Protein AF-A0A0P6WW72-F1 (afdb_monomer)

pLDDT: mean 83.19, std 14.69, range [31.11, 98.44]

Organism: NCBI:txid229920

Solvent-accessible surface area (backbone atoms only — not comparable to full-atom values): 12826 Å² total; per-residue (Å²): 136,83,87,87,74,90,86,76,70,71,67,71,78,51,50,90,30,56,45,76,49,44,50,68,41,71,83,41,51,54,70,39,74,49,81,28,42,30,35,40,34,68,37,41,34,36,36,35,26,39,76,56,97,90,37,82,40,81,77,48,75,50,56,48,78,38,69,47,56,48,64,30,29,73,73,51,56,48,29,88,36,24,32,31,32,70,30,74,51,32,35,31,35,55,38,45,55,90,45,47,65,66,42,61,73,34,67,69,51,38,50,49,45,51,53,48,53,52,53,51,51,51,56,50,52,52,52,55,54,54,54,52,53,52,51,51,51,55,51,52,55,50,52,54,51,41,50,56,51,27,51,51,53,52,49,51,51,52,54,52,50,52,54,62,69,36,89,85,56,59,72,82,72,36,54,63,56,54,51,47,53,52,49,52,53,52,45,28,59,74,76,36,49,71,36,37,52,50,46,74,73,46,75,91,77,81,64,69,59,44,43,79,71,68,74,43,58,66,74,58,55,61,61,64,60,73,80,112

Secondary structure (DSSP, 8-state):
------SSSHHHHTGGGEEEEETT-EEE-TTSBP--EEEEEEESEEEEEEEETTEEEEEEEEESSEEESHHHHHH-SB-SSEEEE-SSEEEEEEEEGGGHHHHHHSHHHHHHHHHHHHHHHHHHHHHHHHHHHHHHHHHHHHHHHHHHHHHHHHHHHHHHHHHHHSTTS-GGGTHHHHHHHHHHHHHHHHH-HHHHHHHHHS-S--THHHHHTTSS-HHHHHHHGGG-

Mean predicted aligned error: 15.32 Å

Radius of gyration: 34.4 Å; Cα contacts (8 Å, |Δi|>4): 271; chains: 1; bounding box: 88×46×87 Å

Foldseek 3Di:
DDDDDPPPDPCVVLVVQKDKDFAFDKPFAFQAWDPLKKKAWAAAKKFWWDQDPNDTDTDDMDGPGAIDPNPCSPVGDTDHTIIGGHHGMTMIGIDGNVCVVVQVVDPVSVVRHVVVVVVVVVVVVVVVVVVVVVVVVVVVVVVVVLLVVLVVLLLLLLLLVLVLPDPPDDPVVNVVSVVVNVVSLVCCVPPPVVSNVVNVPDDNDDCPVCVVVVVDDPVSNVSSVVPD

InterPro domains:
  IPR000595 Cyclic nucleotide-binding domain [PF00027] (19-106)
  IPR000595 Cyclic nucleotide-binding domain [PS50042] (33-104)
  IPR000595 Cyclic nucleotide-binding domain [cd00038] (17-106)
  IPR014710 RmlC-like jelly roll fold [G3DSA:2.60.120.10] (14-134)
  IPR018490 Cyclic nucleotide-binding domain superfamily [SSF51206] (18-126)

Structure (mmCIF, N/CA/C/O backbone):
data_AF-A0A0P6WW72-F1
#
_entry.id   AF-A0A0P6WW72-F1
#
loop_
_atom_site.group_PDB
_atom_site.id
_atom_site.type_symbol
_atom_site.label_atom_id
_atom_site.label_alt_id
_atom_site.label_comp_id
_atom_site.label_asym_id
_atom_site.label_entity_id
_atom_site.label_seq_id
_atom_site.pdbx_PDB_ins_code
_atom_site.Cartn_x
_atom_site.Cartn_y
_atom_site.Cartn_z
_atom_site.occupancy
_atom_site.B_iso_or_equiv
_atom_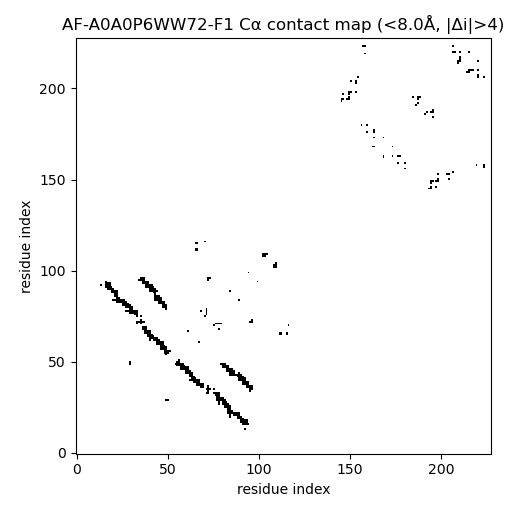site.auth_seq_id
_atom_site.auth_comp_id
_atom_site.auth_asym_id
_atom_site.auth_atom_id
_atom_site.pdbx_PDB_model_num
ATOM 1 N N . MET A 1 1 ? 47.788 1.902 -38.322 1.00 34.75 1 MET A N 1
ATOM 2 C CA . MET A 1 1 ? 46.764 2.785 -37.732 1.00 34.75 1 MET A CA 1
ATOM 3 C C . MET A 1 1 ? 45.600 1.892 -37.368 1.00 34.75 1 MET A C 1
ATOM 5 O O . MET A 1 1 ? 45.040 1.276 -38.261 1.00 34.75 1 MET A O 1
ATOM 9 N N . ILE A 1 2 ? 45.392 1.685 -36.070 1.00 33.84 2 ILE A N 1
ATOM 10 C CA . ILE A 1 2 ? 44.356 0.803 -35.530 1.00 33.84 2 ILE A CA 1
ATOM 11 C C . ILE A 1 2 ? 43.127 1.678 -35.309 1.00 33.84 2 ILE A C 1
ATOM 13 O O . ILE A 1 2 ? 43.219 2.702 -34.633 1.00 33.84 2 ILE A O 1
ATOM 17 N N . ASP A 1 3 ? 42.031 1.296 -35.951 1.00 31.11 3 ASP A N 1
ATOM 18 C CA . ASP A 1 3 ? 40.748 1.981 -35.908 1.00 31.11 3 ASP A CA 1
ATOM 19 C C . ASP A 1 3 ? 40.065 1.658 -34.568 1.00 31.11 3 ASP A C 1
ATOM 21 O O . ASP A 1 3 ? 39.701 0.513 -34.300 1.00 31.11 3 ASP A O 1
ATOM 25 N N . ASN A 1 4 ? 39.978 2.655 -33.686 1.00 40.12 4 ASN A N 1
ATOM 26 C CA . ASN A 1 4 ? 39.339 2.562 -32.374 1.00 40.12 4 ASN A CA 1
ATOM 27 C C . ASN A 1 4 ? 37.933 3.161 -32.474 1.00 40.12 4 ASN A C 1
ATOM 29 O O . ASN A 1 4 ? 37.761 4.363 -32.273 1.00 40.12 4 ASN A O 1
ATOM 33 N N . ASN A 1 5 ? 36.925 2.330 -32.740 1.00 33.59 5 ASN A N 1
ATOM 34 C CA . ASN A 1 5 ? 35.527 2.721 -32.572 1.00 33.59 5 ASN A CA 1
ATOM 35 C C . ASN A 1 5 ? 34.769 1.664 -31.738 1.00 33.59 5 ASN A C 1
ATOM 37 O O . ASN A 1 5 ? 34.440 0.602 -32.263 1.00 33.59 5 ASN A O 1
ATOM 41 N N . PRO A 1 6 ? 34.499 1.910 -30.438 1.00 39.38 6 PRO A N 1
ATOM 42 C CA . PRO A 1 6 ? 33.923 0.916 -29.527 1.00 39.38 6 PRO A CA 1
ATOM 43 C C . PRO A 1 6 ? 32.380 0.862 -29.536 1.00 39.38 6 PRO A C 1
ATOM 45 O O . PRO A 1 6 ? 31.786 0.312 -28.616 1.00 39.38 6 PRO A O 1
ATOM 48 N N . SER A 1 7 ? 31.701 1.426 -30.539 1.00 41.78 7 SER A N 1
ATOM 49 C CA . SER A 1 7 ? 30.249 1.683 -30.477 1.00 41.78 7 SER A CA 1
ATOM 50 C C . SER A 1 7 ? 29.337 0.650 -31.164 1.00 41.78 7 SER A C 1
ATOM 52 O O . SER A 1 7 ? 28.120 0.795 -31.093 1.00 41.78 7 SER A O 1
ATOM 54 N N . HIS A 1 8 ? 29.869 -0.422 -31.769 1.00 38.03 8 HIS A N 1
ATOM 55 C CA . HIS A 1 8 ? 29.052 -1.389 -32.531 1.00 38.03 8 HIS A CA 1
ATOM 56 C C . HIS A 1 8 ? 29.095 -2.852 -32.048 1.00 38.03 8 HIS A C 1
ATOM 58 O O . HIS A 1 8 ? 28.394 -3.687 -32.609 1.00 38.03 8 HIS A O 1
ATOM 64 N N . THR A 1 9 ? 29.849 -3.188 -30.997 1.00 40.03 9 THR A N 1
ATOM 65 C CA . THR A 1 9 ? 30.095 -4.602 -30.626 1.00 40.03 9 THR A CA 1
ATOM 66 C C . THR A 1 9 ? 29.188 -5.135 -29.506 1.00 40.03 9 THR A C 1
ATOM 68 O O . THR A 1 9 ? 29.107 -6.343 -29.297 1.00 40.03 9 THR A O 1
ATOM 71 N N . THR A 1 10 ? 28.485 -4.267 -28.773 1.00 49.12 10 THR A N 1
ATOM 72 C CA . THR A 1 10 ? 27.754 -4.656 -27.549 1.00 49.12 10 THR A CA 1
ATOM 73 C C . THR A 1 10 ? 26.374 -5.269 -27.828 1.00 49.12 10 THR A C 1
ATOM 75 O O . THR A 1 10 ? 25.884 -6.062 -27.027 1.00 49.12 10 THR A O 1
ATOM 78 N N . SER A 1 11 ? 25.747 -4.946 -28.967 1.00 54.22 11 SER A N 1
ATOM 79 C CA . SER A 1 11 ? 24.379 -5.390 -29.288 1.00 54.22 11 SER A CA 1
ATOM 80 C C . SER A 1 11 ? 24.279 -6.889 -29.604 1.00 54.22 11 SER A C 1
ATOM 82 O O . SER A 1 11 ? 23.277 -7.514 -29.267 1.00 54.22 11 SER A O 1
ATOM 84 N N . ASP A 1 12 ? 25.313 -7.486 -30.205 1.00 64.38 12 ASP A N 1
ATOM 85 C CA . ASP A 1 12 ? 25.283 -8.899 -30.617 1.00 64.38 12 ASP A CA 1
ATOM 86 C C . ASP A 1 12 ? 25.455 -9.872 -29.441 1.00 64.38 12 ASP A C 1
ATOM 88 O O . ASP A 1 12 ? 24.895 -10.968 -29.443 1.00 64.38 12 ASP A O 1
ATOM 92 N N . MET A 1 13 ? 26.185 -9.480 -28.391 1.00 77.56 13 MET A N 1
ATOM 93 C CA . MET A 1 13 ? 26.479 -10.366 -27.255 1.00 77.56 13 MET A CA 1
ATOM 94 C C . MET A 1 13 ? 25.237 -10.696 -26.413 1.00 77.56 13 MET A C 1
ATOM 96 O O . MET A 1 13 ? 25.143 -11.782 -25.835 1.00 77.56 13 MET A O 1
ATOM 100 N N . TYR A 1 14 ? 24.281 -9.770 -26.350 1.00 87.94 14 TYR A N 1
ATOM 101 C CA . TYR A 1 14 ? 23.071 -9.899 -25.538 1.00 87.94 14 TYR A CA 1
ATOM 102 C C . TYR A 1 14 ? 21.825 -10.250 -26.354 1.00 87.94 14 TYR A C 1
ATOM 104 O O . TYR A 1 14 ? 20.760 -10.440 -25.773 1.00 87.94 14 TYR A O 1
ATOM 112 N N . ALA A 1 15 ? 21.956 -10.420 -27.675 1.00 89.75 15 ALA A N 1
ATOM 113 C CA . ALA A 1 15 ? 20.845 -10.739 -28.570 1.00 89.75 15 ALA A CA 1
ATOM 114 C C . ALA A 1 15 ? 20.060 -11.989 -28.134 1.00 89.75 15 ALA A C 1
ATOM 116 O O . ALA A 1 15 ? 18.846 -12.046 -28.300 1.00 89.75 15 ALA A O 1
ATOM 117 N N . ARG A 1 16 ? 20.725 -12.964 -27.494 1.00 93.38 16 ARG A N 1
ATOM 118 C CA . ARG A 1 16 ? 20.070 -14.166 -26.946 1.00 93.38 16 ARG A CA 1
ATOM 119 C C . ARG A 1 16 ? 19.049 -13.883 -25.837 1.00 93.38 16 ARG A C 1
ATOM 121 O O . ARG A 1 16 ? 18.201 -14.727 -25.578 1.00 93.38 16 ARG A O 1
ATOM 128 N N . PHE A 1 17 ? 19.148 -12.731 -25.178 1.00 95.50 17 PHE A N 1
ATOM 129 C CA . PHE A 1 17 ? 18.218 -12.297 -24.138 1.00 95.50 17 PHE A CA 1
ATOM 130 C C . PHE A 1 17 ? 17.089 -11.426 -24.703 1.00 95.50 17 PHE A C 1
ATOM 132 O O . PHE A 1 17 ? 16.136 -11.138 -23.984 1.00 95.50 17 PHE A O 1
ATOM 139 N N . ALA A 1 18 ? 17.180 -10.993 -25.965 1.00 96.81 18 ALA A N 1
ATOM 140 C CA . ALA A 1 18 ? 16.230 -10.067 -26.569 1.00 96.81 18 ALA A CA 1
ATOM 141 C C . ALA A 1 18 ? 14.830 -10.674 -26.677 1.00 96.81 18 ALA A C 1
ATOM 143 O O . ALA A 1 18 ? 14.649 -11.782 -27.178 1.00 96.81 18 ALA A O 1
ATOM 144 N N . GLN A 1 19 ? 13.836 -9.915 -26.226 1.00 97.62 19 GLN A N 1
ATOM 145 C CA . GLN A 1 19 ? 12.420 -10.229 -26.362 1.00 97.62 19 GLN A CA 1
ATOM 146 C C . GLN A 1 19 ? 11.662 -8.974 -26.784 1.00 97.62 19 GLN A C 1
ATOM 148 O O . GLN A 1 19 ? 11.959 -7.877 -26.303 1.00 97.62 19 GLN A O 1
ATOM 153 N N . VAL A 1 20 ? 10.671 -9.151 -27.657 1.00 97.50 20 VAL A N 1
ATOM 154 C CA . VAL A 1 20 ? 9.808 -8.072 -28.147 1.00 97.50 20 VAL A CA 1
ATOM 155 C C . VAL A 1 20 ? 8.357 -8.428 -27.869 1.00 97.50 20 VAL A C 1
ATOM 157 O O . VAL A 1 20 ? 7.919 -9.538 -28.167 1.00 97.50 20 VAL A O 1
ATOM 160 N N . TYR A 1 21 ? 7.620 -7.460 -27.340 1.00 98.12 21 TYR A N 1
ATOM 161 C CA . TYR A 1 21 ? 6.211 -7.585 -26.992 1.00 98.12 21 TYR A CA 1
ATOM 162 C C . TYR A 1 21 ? 5.407 -6.451 -27.617 1.00 98.12 21 TYR A C 1
ATOM 164 O O . TYR A 1 21 ? 5.953 -5.422 -28.033 1.00 98.12 21 TYR A O 1
ATOM 172 N N . LYS A 1 22 ? 4.094 -6.646 -27.685 1.00 98.25 22 LYS A N 1
ATOM 173 C CA . LYS A 1 22 ? 3.138 -5.673 -28.205 1.00 98.25 22 LYS A CA 1
ATOM 174 C C . LYS A 1 22 ? 2.261 -5.143 -27.086 1.00 98.25 22 LYS A C 1
ATOM 176 O O . LYS A 1 22 ? 2.146 -5.729 -26.010 1.00 98.25 22 LYS A O 1
ATOM 181 N N . LYS A 1 23 ? 1.594 -4.028 -27.363 1.00 98.06 23 LYS A N 1
ATOM 182 C CA . LYS A 1 23 ? 0.616 -3.444 -26.447 1.00 98.06 23 LYS A CA 1
ATOM 183 C C . LYS A 1 23 ? -0.377 -4.471 -25.929 1.00 98.06 23 LYS A C 1
ATOM 185 O O . LYS A 1 23 ? -0.963 -5.227 -26.699 1.00 98.06 23 LYS A O 1
ATOM 190 N N . ASN A 1 24 ? -0.656 -4.376 -24.635 1.00 96.62 24 ASN A N 1
ATOM 191 C CA . ASN A 1 24 ? -1.526 -5.263 -23.875 1.00 96.62 24 ASN A CA 1
ATOM 192 C C . ASN A 1 24 ? -1.006 -6.677 -23.606 1.00 96.62 24 ASN A C 1
ATOM 194 O O . ASN A 1 24 ? -1.705 -7.390 -22.885 1.00 96.62 24 ASN A O 1
ATOM 198 N N . ASP A 1 25 ? 0.175 -7.064 -24.091 1.00 98.19 25 ASP A N 1
ATOM 199 C CA . ASP A 1 25 ? 0.782 -8.324 -23.664 1.00 98.19 25 ASP A CA 1
ATOM 200 C C . ASP A 1 25 ? 0.981 -8.316 -22.141 1.00 98.19 25 ASP A C 1
ATOM 202 O O . ASP A 1 25 ? 1.328 -7.291 -21.539 1.00 98.19 25 ASP A O 1
ATOM 206 N N . ILE A 1 26 ? 0.724 -9.464 -21.516 1.00 97.19 26 ILE A N 1
ATOM 207 C CA . ILE A 1 26 ? 0.933 -9.689 -20.085 1.00 97.19 26 ILE A CA 1
ATOM 208 C C . ILE A 1 26 ? 2.244 -10.451 -19.941 1.00 97.19 26 ILE A C 1
ATOM 210 O O . ILE A 1 26 ? 2.381 -11.559 -20.454 1.00 97.19 26 ILE A O 1
ATOM 214 N N . LEU A 1 27 ? 3.211 -9.841 -19.264 1.00 96.38 27 LEU A N 1
ATOM 215 C CA . LEU A 1 27 ? 4.540 -10.420 -19.058 1.00 96.38 27 LEU A CA 1
ATOM 216 C C . LEU A 1 27 ? 4.598 -11.245 -17.770 1.00 96.38 27 LEU A C 1
ATOM 218 O O . LEU A 1 27 ? 5.411 -12.158 -17.654 1.00 96.38 27 LEU A O 1
ATOM 222 N N . MET A 1 28 ? 3.754 -10.897 -16.799 1.00 95.31 28 MET A N 1
ATOM 223 C CA . MET A 1 28 ? 3.629 -11.554 -15.501 1.00 95.31 28 MET A CA 1
ATOM 224 C C . MET A 1 28 ? 2.196 -11.405 -15.014 1.00 95.31 28 MET A C 1
ATOM 226 O O . MET A 1 28 ? 1.608 -10.341 -15.217 1.00 95.31 28 MET A O 1
ATOM 230 N N . THR A 1 29 ? 1.674 -12.407 -14.315 1.00 95.56 29 THR A N 1
ATOM 231 C CA . THR A 1 29 ? 0.359 -12.329 -13.670 1.00 95.56 29 THR A CA 1
ATOM 232 C C . THR A 1 29 ? 0.513 -12.440 -12.161 1.00 95.56 29 THR A C 1
ATOM 234 O O . THR A 1 29 ? 1.205 -13.328 -11.667 1.00 95.56 29 THR A O 1
ATOM 237 N N . GLU A 1 30 ? -0.159 -11.566 -11.413 1.00 94.31 30 GLU A N 1
ATOM 238 C CA . GLU A 1 30 ? -0.176 -11.632 -9.950 1.00 94.31 30 GLU A CA 1
ATOM 239 C C . GLU A 1 30 ? -0.625 -13.018 -9.452 1.00 94.31 30 GLU A C 1
ATOM 241 O O . GLU A 1 30 ? -1.652 -13.554 -9.873 1.00 94.31 30 GLU A O 1
ATOM 246 N N . GLY A 1 31 ? 0.139 -13.587 -8.517 1.00 92.56 31 GLY A N 1
ATOM 247 C CA . GLY A 1 31 ? -0.146 -14.873 -7.882 1.00 92.56 31 GLY A CA 1
ATOM 248 C C . GLY A 1 31 ? 0.341 -16.108 -8.646 1.00 92.56 31 GLY A C 1
ATOM 249 O O . GLY A 1 31 ? 0.252 -17.209 -8.094 1.00 92.56 31 GLY A O 1
ATOM 250 N N . GLU A 1 32 ? 0.872 -15.954 -9.862 1.00 94.25 32 GLU A N 1
ATOM 251 C CA . GLU A 1 32 ? 1.554 -17.038 -10.578 1.00 94.25 32 GLU A CA 1
ATOM 252 C C . GLU A 1 32 ? 2.934 -17.314 -9.976 1.00 94.25 32 GLU A C 1
ATOM 254 O O . GLU A 1 32 ? 3.582 -16.415 -9.437 1.00 94.25 32 GLU A O 1
ATOM 259 N N . GLU A 1 33 ? 3.389 -18.565 -10.056 1.00 94.06 33 GLU A N 1
ATOM 260 C CA . GLU A 1 33 ? 4.751 -18.917 -9.647 1.00 94.06 33 GLU A CA 1
ATOM 261 C C . GLU A 1 33 ? 5.768 -18.174 -10.517 1.00 94.06 33 GLU A C 1
ATOM 263 O O . GLU A 1 33 ? 5.619 -18.087 -11.738 1.00 94.06 33 GLU A O 1
ATOM 268 N N . SER A 1 34 ? 6.800 -17.619 -9.881 1.00 91.94 34 SER A N 1
ATOM 269 C CA . SER A 1 34 ? 7.886 -16.960 -10.598 1.00 91.94 34 SER A CA 1
ATOM 270 C C . SER A 1 34 ? 8.627 -17.968 -11.480 1.00 91.94 34 SER A C 1
ATOM 272 O O . SER A 1 34 ? 9.028 -19.035 -11.023 1.00 91.94 34 SER A O 1
ATOM 274 N N . ASP A 1 35 ? 8.863 -17.604 -12.739 1.00 93.19 35 ASP A N 1
ATOM 275 C CA . ASP A 1 35 ? 9.766 -18.312 -13.655 1.00 93.19 35 ASP A CA 1
ATOM 276 C C . ASP A 1 35 ? 11.232 -17.866 -13.485 1.00 93.19 35 ASP A C 1
ATOM 278 O O . ASP A 1 35 ? 12.044 -18.021 -14.396 1.00 93.19 35 ASP A O 1
ATOM 282 N N . ASP A 1 36 ? 11.555 -17.254 -12.341 1.00 93.75 36 ASP A N 1
ATOM 283 C CA . ASP A 1 36 ? 12.864 -16.700 -11.989 1.00 93.75 36 ASP A CA 1
ATOM 284 C C . ASP A 1 36 ? 13.416 -15.688 -13.002 1.00 93.75 36 ASP A C 1
ATOM 286 O O . ASP A 1 36 ? 14.628 -15.470 -13.090 1.00 93.75 36 ASP A O 1
ATOM 290 N N . SER A 1 37 ? 12.533 -15.052 -13.775 1.00 95.06 37 SER A N 1
ATOM 291 C CA . SER A 1 37 ? 12.939 -14.101 -14.803 1.00 95.06 37 SER A CA 1
ATOM 292 C C . SER A 1 37 ? 12.983 -12.651 -14.327 1.00 95.06 37 SER A C 1
ATOM 294 O O . SER A 1 37 ? 12.097 -12.194 -13.599 1.00 95.06 37 SER A O 1
ATOM 296 N N . ILE A 1 38 ? 14.013 -11.944 -14.796 1.00 95.31 38 ILE A N 1
ATOM 297 C CA . ILE A 1 38 ? 14.322 -10.530 -14.570 1.00 95.31 38 ILE A CA 1
ATOM 298 C C . ILE A 1 38 ? 14.370 -9.846 -15.932 1.00 95.31 38 ILE A C 1
ATOM 300 O O . ILE A 1 38 ? 15.002 -10.356 -16.858 1.00 95.31 38 ILE A O 1
ATOM 304 N N . TYR A 1 39 ? 13.752 -8.678 -16.061 1.00 96.62 39 TYR A N 1
ATOM 305 C CA . TYR A 1 39 ? 13.685 -7.970 -17.334 1.00 96.62 39 TYR A CA 1
ATOM 306 C C . TYR A 1 39 ? 14.420 -6.643 -17.247 1.00 96.62 39 TYR A C 1
ATOM 308 O O . TYR A 1 39 ? 14.170 -5.861 -16.335 1.00 96.62 39 TYR A O 1
ATOM 316 N N . LEU A 1 40 ? 15.280 -6.370 -18.227 1.00 97.12 40 LEU A N 1
ATOM 317 C CA . LEU A 1 40 ? 15.763 -5.027 -18.526 1.00 97.12 40 LEU A CA 1
ATOM 318 C C . LEU A 1 40 ? 14.941 -4.466 -19.681 1.00 97.12 40 LEU A C 1
ATOM 320 O O . LEU A 1 40 ? 15.015 -4.965 -20.803 1.00 97.12 40 LEU A O 1
ATOM 324 N N . LEU A 1 41 ? 14.172 -3.425 -19.410 1.00 97.12 41 LEU A N 1
ATOM 325 C CA . LEU A 1 41 ? 13.386 -2.712 -20.397 1.00 97.12 41 LEU A CA 1
ATOM 326 C C . LEU A 1 41 ? 14.285 -1.766 -21.200 1.00 97.12 41 LEU A C 1
ATOM 328 O O . LEU A 1 41 ? 14.910 -0.882 -20.623 1.00 97.12 41 LEU A O 1
ATOM 332 N N . LEU A 1 42 ? 14.354 -1.960 -22.516 1.00 96.56 42 LEU A N 1
ATOM 333 C CA . LEU A 1 42 ? 15.187 -1.176 -23.437 1.00 96.56 42 LEU A CA 1
ATOM 334 C C . LEU A 1 42 ? 14.378 -0.093 -24.158 1.00 96.56 42 LEU A C 1
ATOM 336 O O . LEU A 1 42 ? 14.893 0.988 -24.423 1.00 96.56 42 LEU A O 1
ATOM 340 N N . GLU A 1 43 ? 13.113 -0.384 -24.462 1.00 97.56 43 GLU A N 1
ATOM 341 C CA . GLU A 1 43 ? 12.189 0.525 -25.140 1.00 97.56 43 GLU A CA 1
ATOM 342 C C . GLU A 1 43 ? 10.749 0.249 -24.699 1.00 97.56 43 GLU A C 1
ATOM 344 O O . GLU A 1 43 ? 10.355 -0.909 -24.543 1.00 97.56 43 GLU A O 1
ATOM 349 N N . GLY A 1 44 ? 9.957 1.314 -24.573 1.00 97.62 44 GLY A N 1
ATOM 350 C CA . GLY A 1 44 ? 8.541 1.257 -24.232 1.00 97.62 44 GLY A CA 1
ATOM 351 C C . GLY A 1 44 ? 8.283 1.383 -22.734 1.00 97.62 44 GLY A C 1
ATOM 352 O O . GLY A 1 44 ? 9.168 1.776 -21.971 1.00 97.62 44 GLY A O 1
ATOM 353 N N . SER A 1 45 ? 7.057 1.051 -22.330 1.00 97.94 45 SER A N 1
ATOM 354 C CA . SER A 1 45 ? 6.610 1.161 -20.939 1.00 97.94 45 SER A CA 1
ATOM 355 C C . SER A 1 45 ? 5.715 -0.007 -20.539 1.00 97.94 45 SER A C 1
ATOM 357 O O . SER A 1 45 ? 4.888 -0.479 -21.330 1.00 97.94 45 SER A O 1
ATOM 359 N N . VAL A 1 46 ? 5.827 -0.426 -19.281 1.00 98.06 46 VAL A N 1
ATOM 360 C CA . VAL A 1 46 ? 4.926 -1.402 -18.656 1.00 98.06 46 VAL A CA 1
ATOM 361 C C . VAL A 1 46 ? 4.158 -0.774 -17.499 1.00 98.06 46 VAL A C 1
ATOM 363 O O . VAL A 1 46 ? 4.663 0.094 -16.792 1.00 98.06 46 VAL A O 1
ATOM 366 N N . GLY A 1 47 ? 2.925 -1.223 -17.303 1.00 97.06 47 GLY A N 1
ATOM 367 C CA . GLY A 1 47 ? 2.110 -0.909 -16.139 1.00 97.06 47 GLY A CA 1
ATOM 368 C C . GLY A 1 47 ? 2.143 -2.064 -15.149 1.00 97.06 47 GLY A C 1
ATOM 369 O O . GLY A 1 47 ? 2.096 -3.231 -15.545 1.00 97.06 47 GLY A O 1
ATOM 370 N N . ILE A 1 48 ? 2.200 -1.718 -13.869 1.00 94.19 48 ILE A N 1
ATOM 371 C CA . ILE A 1 48 ? 2.184 -2.641 -12.739 1.00 94.19 48 ILE A CA 1
ATOM 372 C C . ILE A 1 48 ? 0.789 -2.610 -12.130 1.00 94.19 48 ILE A C 1
ATOM 374 O O . ILE A 1 48 ? 0.364 -1.588 -11.595 1.00 94.19 48 ILE A O 1
ATOM 378 N N . PHE A 1 49 ? 0.070 -3.721 -12.213 1.00 93.44 49 PHE A N 1
ATOM 379 C CA . PHE A 1 49 ? -1.312 -3.844 -11.767 1.00 93.44 49 PHE A CA 1
ATOM 380 C C . PHE A 1 49 ? -1.421 -4.805 -10.588 1.00 93.44 49 PHE A C 1
ATOM 382 O O . PHE A 1 49 ? -0.727 -5.819 -10.537 1.00 93.44 49 PHE A O 1
ATOM 389 N N . ARG A 1 50 ? -2.326 -4.512 -9.654 1.00 91.25 50 ARG A N 1
ATOM 390 C CA . ARG A 1 50 ? -2.710 -5.442 -8.584 1.00 91.25 50 ARG A CA 1
ATOM 391 C C . ARG A 1 50 ? -4.214 -5.592 -8.503 1.00 91.25 50 ARG A C 1
ATOM 393 O O . ARG A 1 50 ? -4.947 -4.642 -8.779 1.00 91.25 50 ARG A O 1
ATOM 400 N N . LYS A 1 51 ? -4.667 -6.765 -8.078 1.00 86.75 51 LYS A N 1
ATOM 401 C CA . LYS A 1 51 ? -6.080 -7.051 -7.866 1.00 86.75 51 LYS A CA 1
ATOM 402 C C . LYS A 1 51 ? -6.508 -6.587 -6.475 1.00 86.75 51 LYS A C 1
ATOM 404 O O . LYS A 1 51 ? -6.223 -7.239 -5.475 1.00 86.75 51 LYS A O 1
ATOM 409 N N . ILE A 1 52 ? -7.233 -5.474 -6.418 1.00 84.50 52 ILE A N 1
ATOM 410 C CA . ILE A 1 52 ? -7.822 -4.920 -5.191 1.00 84.50 52 ILE A CA 1
ATOM 411 C C . ILE A 1 52 ? -9.341 -5.015 -5.326 1.00 84.50 52 ILE A C 1
ATOM 413 O O . ILE A 1 52 ? -9.909 -4.562 -6.319 1.00 84.50 52 ILE A O 1
ATOM 417 N N . ASP A 1 53 ? -10.000 -5.673 -4.369 1.00 86.75 53 ASP A N 1
ATOM 418 C CA . ASP A 1 53 ? -11.450 -5.932 -4.385 1.00 86.75 53 ASP A CA 1
ATOM 419 C C . ASP A 1 53 ? -11.954 -6.540 -5.708 1.00 86.75 53 ASP A C 1
ATOM 421 O O . ASP A 1 53 ? -13.011 -6.191 -6.241 1.00 86.75 53 ASP A O 1
ATOM 425 N N . GLY A 1 54 ? -11.153 -7.447 -6.276 1.00 86.12 54 GLY A N 1
ATOM 426 C CA . GLY A 1 54 ? -11.463 -8.141 -7.525 1.00 86.12 54 GLY A CA 1
ATOM 427 C C . GLY A 1 54 ? -11.256 -7.318 -8.802 1.00 86.12 54 GLY A C 1
ATOM 428 O O . GLY A 1 54 ? -11.532 -7.840 -9.881 1.00 86.12 54 GLY A O 1
ATOM 429 N N . ARG A 1 55 ? -10.760 -6.077 -8.713 1.00 87.31 55 ARG A N 1
ATOM 430 C CA . ARG A 1 55 ? -10.480 -5.203 -9.865 1.00 87.31 55 ARG A CA 1
ATOM 431 C C . ARG A 1 55 ? -8.984 -4.985 -10.039 1.00 87.31 55 ARG A C 1
ATOM 433 O O . ARG A 1 55 ? -8.270 -4.843 -9.051 1.00 87.31 55 ARG A O 1
ATOM 440 N N . ASP A 1 56 ? -8.534 -4.889 -11.285 1.00 88.38 56 ASP A N 1
ATOM 441 C CA . ASP A 1 56 ? -7.150 -4.525 -11.588 1.00 88.38 56 ASP A CA 1
ATOM 442 C C . ASP A 1 56 ? -6.956 -3.017 -11.393 1.00 88.38 56 ASP A C 1
ATOM 444 O O . ASP A 1 56 ? -7.595 -2.195 -12.055 1.00 88.38 56 ASP A O 1
ATOM 448 N N . VAL A 1 57 ? -6.068 -2.654 -10.473 1.00 92.00 57 VAL A N 1
ATOM 449 C CA . VAL A 1 57 ? -5.695 -1.274 -10.158 1.00 92.00 57 VAL A CA 1
ATOM 450 C C . VAL A 1 57 ? -4.259 -1.045 -10.612 1.00 92.00 57 VAL A C 1
ATOM 452 O O . VAL A 1 57 ? -3.369 -1.807 -10.238 1.00 92.00 57 VAL A O 1
ATOM 455 N N . LEU A 1 58 ? -4.030 0.000 -11.412 1.00 91.12 58 LEU A N 1
ATOM 456 C CA . LEU A 1 58 ? -2.688 0.433 -11.806 1.00 91.12 58 LEU A CA 1
ATOM 457 C C . LEU A 1 58 ? -1.980 1.051 -10.594 1.00 91.12 58 LEU A C 1
ATOM 459 O O . LEU A 1 58 ? -2.442 2.053 -10.052 1.00 91.12 58 LEU A O 1
ATOM 463 N N . ILE A 1 59 ? -0.874 0.442 -10.178 1.00 88.12 59 ILE A N 1
ATOM 464 C CA . ILE A 1 59 ? -0.074 0.844 -9.017 1.00 88.12 59 ILE A CA 1
ATOM 465 C C . ILE A 1 59 ? 1.098 1.730 -9.431 1.00 88.12 59 ILE A C 1
ATOM 467 O O . ILE A 1 59 ? 1.405 2.694 -8.735 1.00 88.12 59 ILE A O 1
ATOM 471 N N . ASP A 1 60 ? 1.763 1.392 -10.536 1.00 87.75 60 ASP A N 1
ATOM 472 C CA . ASP A 1 60 ? 2.938 2.114 -11.025 1.00 87.75 60 ASP A CA 1
ATOM 473 C C . ASP A 1 60 ? 3.118 1.911 -12.536 1.00 87.75 60 ASP A C 1
ATOM 475 O O . ASP A 1 60 ? 2.572 0.968 -13.117 1.00 87.75 60 ASP A O 1
ATOM 479 N N . CYS A 1 61 ? 3.918 2.772 -13.158 1.00 94.38 61 CYS A N 1
ATOM 480 C CA . CYS A 1 61 ? 4.384 2.630 -14.533 1.00 94.38 61 CYS A CA 1
ATOM 481 C C . CYS A 1 61 ? 5.914 2.617 -14.552 1.00 94.38 61 CYS A C 1
ATOM 483 O O . CYS A 1 61 ? 6.566 3.406 -13.869 1.00 94.38 61 CYS A O 1
ATOM 485 N N . ILE A 1 62 ? 6.494 1.731 -15.358 1.00 94.19 62 ILE A N 1
ATOM 486 C CA . ILE A 1 62 ? 7.940 1.622 -15.536 1.00 94.19 62 ILE A CA 1
ATOM 487 C C . ILE A 1 62 ? 8.258 1.911 -16.997 1.00 94.19 62 ILE A C 1
ATOM 489 O O . ILE A 1 62 ? 7.873 1.147 -17.883 1.00 94.19 62 ILE A O 1
ATOM 493 N N . ASP A 1 63 ? 8.966 3.012 -17.223 1.00 95.94 63 ASP A N 1
ATOM 494 C CA . ASP A 1 63 ? 9.478 3.410 -18.531 1.00 95.94 63 ASP A CA 1
ATOM 495 C C . ASP A 1 63 ? 10.897 2.876 -18.751 1.00 95.94 63 ASP A C 1
ATOM 497 O O . ASP A 1 63 ? 11.662 2.675 -17.800 1.00 95.94 63 ASP A O 1
ATOM 501 N N . ALA A 1 64 ? 11.264 2.672 -20.016 1.00 95.31 64 ALA A N 1
ATOM 502 C CA . ALA A 1 64 ? 12.644 2.407 -20.401 1.00 95.31 64 ALA A CA 1
ATOM 503 C C . ALA A 1 64 ? 13.569 3.599 -20.049 1.00 95.31 64 ALA A C 1
ATOM 505 O O . ALA A 1 64 ? 13.178 4.756 -20.185 1.00 95.31 64 ALA A O 1
ATOM 506 N N . VAL A 1 65 ? 14.825 3.394 -19.646 1.00 94.81 65 VAL A N 1
ATOM 507 C CA . VAL A 1 65 ? 15.530 2.115 -19.444 1.00 94.81 65 VAL A CA 1
ATOM 508 C C . VAL A 1 65 ? 15.501 1.741 -17.961 1.00 94.81 65 VAL A C 1
ATOM 510 O O . VAL A 1 65 ? 15.965 2.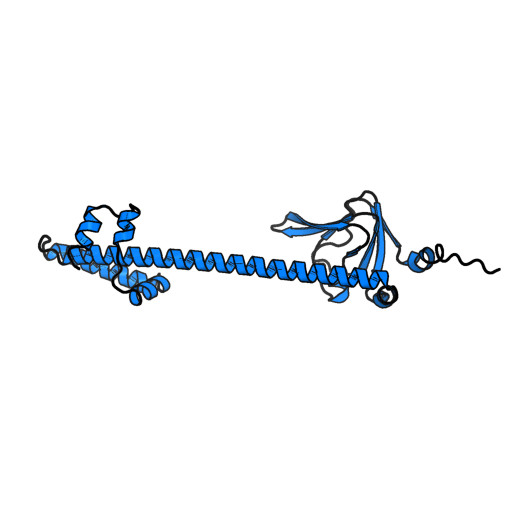517 -17.127 1.00 94.81 65 VAL A O 1
ATOM 513 N N . ASN A 1 66 ? 14.947 0.575 -17.611 1.00 94.69 66 ASN A N 1
ATOM 514 C CA . ASN A 1 66 ? 14.810 0.165 -16.207 1.00 94.69 66 ASN A CA 1
ATOM 515 C C . ASN A 1 66 ? 14.623 -1.349 -16.036 1.00 94.69 66 ASN A C 1
ATOM 517 O O . ASN A 1 66 ? 14.267 -2.047 -16.983 1.00 94.69 66 ASN A O 1
ATOM 521 N N . PHE A 1 67 ? 14.823 -1.846 -14.816 1.00 95.00 67 PHE A N 1
ATOM 522 C CA . PHE A 1 67 ? 14.525 -3.228 -14.447 1.00 95.00 67 PHE A CA 1
ATOM 523 C C . PHE A 1 67 ? 13.097 -3.394 -13.915 1.00 95.00 67 PHE A C 1
ATOM 525 O O . PHE A 1 67 ? 12.532 -2.470 -13.325 1.00 95.00 67 PHE A O 1
ATOM 532 N N . PHE A 1 68 ? 12.535 -4.585 -14.124 1.00 93.94 68 PHE A N 1
ATOM 533 C CA . PHE A 1 68 ? 11.344 -5.064 -13.424 1.00 93.94 68 PHE A CA 1
ATOM 534 C C . PHE A 1 68 ? 11.366 -6.591 -13.259 1.00 93.94 68 PHE A C 1
ATOM 536 O O . PHE A 1 68 ? 12.073 -7.311 -13.978 1.00 93.94 68 PHE A O 1
ATOM 543 N N . GLY A 1 69 ? 10.545 -7.095 -12.334 1.00 90.56 69 GLY A N 1
ATOM 544 C CA . GLY A 1 69 ? 10.421 -8.529 -12.062 1.00 90.56 69 GLY A CA 1
ATOM 545 C C . GLY A 1 69 ? 11.589 -9.121 -11.272 1.00 90.56 69 GLY A C 1
ATOM 546 O O . GLY A 1 69 ? 11.676 -10.339 -11.111 1.00 90.56 69 GLY A O 1
ATOM 547 N N . GLU A 1 70 ? 12.494 -8.265 -10.796 1.00 91.12 70 GLU A N 1
ATOM 548 C CA . GLU A 1 70 ? 13.690 -8.632 -10.049 1.00 91.12 70 GLU A CA 1
ATOM 549 C C . GLU A 1 70 ? 13.374 -9.202 -8.667 1.00 91.12 70 GLU A C 1
ATOM 551 O O . GLU A 1 70 ? 14.075 -10.106 -8.211 1.00 91.12 70 GLU A O 1
ATOM 556 N N . PHE A 1 71 ? 12.316 -8.714 -8.012 1.00 85.44 71 PHE A N 1
ATOM 557 C CA . PHE A 1 71 ? 12.020 -9.070 -6.629 1.00 85.44 71 PHE A CA 1
ATOM 558 C C . PHE A 1 71 ? 11.756 -10.571 -6.465 1.00 85.44 71 PHE A C 1
ATOM 560 O O . PHE A 1 71 ? 12.438 -11.239 -5.688 1.00 85.44 71 PHE A O 1
ATOM 567 N N . GLU A 1 72 ? 10.807 -11.134 -7.214 1.00 87.12 72 GLU A N 1
ATOM 568 C CA . GLU A 1 72 ? 10.438 -12.548 -7.077 1.00 87.12 72 GLU A CA 1
ATOM 569 C C . GLU A 1 72 ? 11.463 -13.479 -7.716 1.00 87.12 72 GLU A C 1
ATOM 571 O O . GLU A 1 72 ? 11.621 -14.611 -7.269 1.00 87.12 72 GLU A O 1
ATOM 576 N N . ALA A 1 73 ? 12.210 -13.011 -8.715 1.00 87.38 73 ALA A N 1
ATOM 577 C CA . ALA A 1 73 ? 13.313 -13.782 -9.275 1.00 87.38 73 ALA A CA 1
ATOM 578 C C . ALA A 1 73 ? 14.472 -13.958 -8.274 1.00 87.38 73 ALA A C 1
ATOM 580 O O . ALA A 1 73 ? 15.132 -14.998 -8.252 1.00 87.38 73 ALA A O 1
ATOM 581 N N . ILE A 1 74 ? 14.730 -12.960 -7.422 1.00 85.06 74 ILE A N 1
ATOM 582 C CA . ILE A 1 74 ? 15.799 -13.017 -6.414 1.00 85.06 74 ILE A CA 1
ATOM 583 C C . ILE A 1 74 ? 15.312 -13.711 -5.134 1.00 85.06 74 ILE A C 1
ATOM 585 O O . ILE A 1 74 ? 15.994 -14.601 -4.609 1.00 85.06 74 ILE A O 1
ATOM 589 N N . ASN A 1 75 ? 14.130 -13.342 -4.640 1.00 81.38 75 ASN A N 1
ATOM 590 C CA . ASN A 1 75 ? 13.621 -13.803 -3.347 1.00 81.38 75 ASN A CA 1
ATOM 591 C C . ASN A 1 75 ? 12.814 -15.108 -3.442 1.00 81.38 75 ASN A C 1
ATOM 593 O O . ASN A 1 75 ? 12.603 -15.762 -2.420 1.00 81.38 75 ASN A O 1
ATOM 597 N N . GLY A 1 76 ? 12.413 -15.513 -4.649 1.00 84.12 76 GLY A N 1
ATOM 598 C CA . GLY A 1 76 ? 11.515 -16.639 -4.881 1.00 84.12 76 GLY A CA 1
ATOM 599 C C . GLY A 1 76 ? 10.057 -16.319 -4.539 1.00 84.12 76 GLY A C 1
ATOM 600 O O . GLY A 1 76 ? 9.727 -15.264 -3.993 1.00 84.12 76 GLY A O 1
ATOM 601 N N . GLY A 1 77 ? 9.178 -17.272 -4.844 1.00 89.25 77 GLY A N 1
ATOM 602 C CA . GLY A 1 77 ? 7.745 -17.184 -4.573 1.00 89.25 77 GLY A CA 1
ATOM 603 C C . GLY A 1 77 ? 6.923 -16.730 -5.778 1.00 89.25 77 GLY A C 1
ATOM 604 O O . GLY A 1 77 ? 7.341 -16.837 -6.930 1.00 89.25 77 GLY A O 1
ATOM 605 N N . LYS A 1 78 ? 5.712 -16.252 -5.493 1.00 90.31 78 LYS A N 1
ATOM 606 C CA . LYS A 1 78 ? 4.726 -15.864 -6.504 1.00 90.31 78 LYS A CA 1
ATOM 607 C C . LYS A 1 78 ? 4.892 -14.412 -6.922 1.00 90.31 78 LYS A C 1
ATOM 609 O O . LYS A 1 78 ? 5.183 -13.569 -6.076 1.00 90.31 78 LYS A O 1
ATOM 614 N N . ARG A 1 79 ? 4.610 -14.119 -8.193 1.00 90.75 79 ARG A N 1
ATOM 615 C CA . ARG A 1 79 ? 4.559 -12.763 -8.755 1.00 90.75 79 ARG A CA 1
ATOM 616 C C . ARG A 1 79 ? 3.632 -11.873 -7.926 1.00 90.75 79 ARG A C 1
ATOM 618 O O . ARG A 1 79 ? 2.470 -12.209 -7.701 1.00 90.75 79 ARG A O 1
ATOM 625 N N . LEU A 1 80 ? 4.143 -10.733 -7.469 1.00 87.38 80 LEU A N 1
ATOM 626 C CA . LEU A 1 80 ? 3.443 -9.807 -6.573 1.00 87.38 80 LEU A CA 1
ATOM 627 C C . LEU A 1 80 ? 2.442 -8.906 -7.300 1.00 87.38 80 LEU A C 1
ATOM 629 O O . LEU A 1 80 ? 1.625 -8.243 -6.659 1.00 87.38 80 LEU A O 1
ATOM 633 N N . SER A 1 81 ? 2.546 -8.831 -8.625 1.00 91.31 81 SER A N 1
ATOM 634 C CA . SER A 1 81 ? 1.743 -7.952 -9.465 1.00 91.31 81 SER A CA 1
ATOM 635 C C . SER A 1 81 ? 1.665 -8.478 -10.895 1.00 91.31 81 SER A C 1
ATOM 637 O O . SER A 1 81 ? 2.509 -9.257 -11.339 1.00 91.31 81 SER A O 1
ATOM 639 N N . THR A 1 82 ? 0.637 -8.035 -11.609 1.00 95.38 82 THR A N 1
ATOM 640 C CA . THR A 1 82 ? 0.485 -8.257 -13.043 1.00 95.38 82 THR A CA 1
ATOM 641 C C . THR A 1 82 ? 1.240 -7.166 -13.793 1.00 95.38 82 THR A C 1
ATOM 643 O O . THR A 1 82 ? 1.016 -5.981 -13.553 1.00 95.38 82 THR A O 1
ATOM 646 N N . VAL A 1 83 ? 2.106 -7.545 -14.730 1.00 96.88 83 VAL A N 1
ATOM 647 C CA . VAL A 1 83 ? 2.882 -6.604 -15.550 1.00 96.88 83 VAL A CA 1
ATOM 648 C C . VAL A 1 83 ? 2.344 -6.624 -16.972 1.00 96.88 83 VAL A C 1
ATOM 650 O O . VAL A 1 83 ? 2.339 -7.673 -17.618 1.00 96.88 83 VAL A O 1
ATOM 653 N N . LYS A 1 84 ? 1.897 -5.468 -17.468 1.00 98.00 84 LYS A N 1
ATOM 654 C CA . LYS A 1 84 ? 1.243 -5.340 -18.777 1.00 98.00 84 LYS A CA 1
ATOM 655 C C . LYS A 1 84 ? 1.893 -4.261 -19.637 1.00 98.00 84 LYS A C 1
ATOM 657 O O . LYS A 1 84 ? 2.152 -3.162 -19.156 1.00 98.00 84 LYS A O 1
ATOM 662 N N . VAL A 1 85 ? 2.087 -4.534 -20.926 1.00 98.44 85 VAL A N 1
ATOM 663 C CA . VAL A 1 85 ? 2.640 -3.562 -21.885 1.00 98.44 85 VAL A CA 1
ATOM 664 C C . VAL A 1 85 ? 1.666 -2.416 -22.159 1.00 98.44 85 VAL A C 1
ATOM 666 O O . VAL A 1 85 ? 0.499 -2.651 -22.489 1.00 98.44 85 VAL A O 1
ATOM 669 N N . LEU A 1 86 ? 2.160 -1.176 -22.083 1.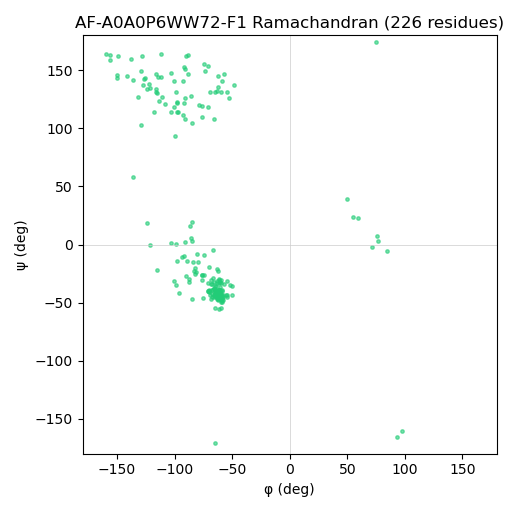00 97.81 86 LEU A N 1
ATOM 670 C CA . LEU A 1 86 ? 1.380 0.043 -22.331 1.00 97.81 86 LEU A CA 1
ATOM 671 C C . LEU A 1 86 ? 1.614 0.641 -23.728 1.00 97.81 86 LEU A C 1
ATOM 673 O O . LEU A 1 86 ? 0.695 1.230 -24.304 1.00 97.81 86 LEU A O 1
ATOM 677 N N . THR A 1 87 ? 2.820 0.487 -24.275 1.00 97.88 87 THR A N 1
ATOM 678 C CA . THR A 1 87 ? 3.236 1.033 -25.578 1.00 97.88 87 THR A CA 1
ATOM 679 C C . THR A 1 87 ? 2.969 0.062 -26.730 1.00 97.88 87 THR A C 1
ATOM 681 O O . THR A 1 87 ? 2.766 -1.126 -26.511 1.00 97.88 87 THR A O 1
ATOM 684 N N . GLU A 1 88 ? 2.951 0.551 -27.976 1.00 97.88 88 GLU A N 1
ATOM 685 C CA . GLU A 1 88 ? 2.711 -0.297 -29.165 1.00 97.88 88 GLU A CA 1
ATOM 686 C C . GLU A 1 88 ? 3.767 -1.400 -29.326 1.00 97.88 88 GLU A C 1
ATOM 688 O O . GLU A 1 88 ? 3.424 -2.544 -29.631 1.00 97.88 88 GLU A O 1
ATOM 693 N N . THR A 1 89 ? 5.023 -1.062 -29.032 1.00 96.44 89 THR A N 1
ATOM 694 C CA . THR A 1 89 ? 6.163 -1.982 -29.001 1.00 96.44 89 THR A CA 1
ATOM 695 C C . THR A 1 89 ? 6.857 -1.876 -27.647 1.00 96.44 89 THR A C 1
ATOM 697 O O . THR A 1 89 ? 6.957 -0.784 -27.078 1.00 96.44 89 THR A O 1
ATOM 700 N N . LEU A 1 90 ? 7.333 -3.010 -27.141 1.00 98.06 90 LEU A N 1
ATOM 701 C CA . LEU A 1 90 ? 8.191 -3.107 -25.966 1.00 98.06 90 LEU A CA 1
ATOM 702 C C . LEU A 1 90 ? 9.382 -4.005 -26.295 1.00 98.06 90 LEU A C 1
ATOM 704 O O . LEU A 1 90 ? 9.184 -5.145 -26.715 1.00 98.06 90 LEU A O 1
ATOM 708 N N . SER A 1 91 ? 10.597 -3.522 -26.059 1.00 97.81 91 SER A N 1
ATOM 709 C CA . SER A 1 91 ? 11.829 -4.289 -26.273 1.00 97.81 91 SER A CA 1
ATOM 710 C C . SER A 1 91 ? 12.526 -4.504 -24.938 1.00 97.81 91 SER A C 1
ATOM 712 O O . SER A 1 91 ? 12.727 -3.554 -24.182 1.00 97.81 91 SER A O 1
ATOM 714 N N . THR A 1 92 ? 12.907 -5.741 -24.630 1.00 97.69 92 THR A N 1
ATOM 715 C CA . THR A 1 92 ? 13.545 -6.090 -23.351 1.00 97.69 92 THR A CA 1
ATOM 716 C C . THR A 1 92 ? 14.710 -7.050 -23.547 1.00 97.69 92 THR A C 1
ATOM 718 O O . THR A 1 92 ? 14.751 -7.786 -24.534 1.00 97.69 92 THR A O 1
ATOM 721 N N . TYR A 1 93 ? 15.602 -7.112 -22.561 1.00 97.69 93 TYR A N 1
ATOM 722 C CA . TYR A 1 93 ? 16.364 -8.323 -22.285 1.00 97.69 93 TYR A CA 1
ATOM 723 C C . TYR A 1 93 ? 15.710 -9.094 -21.139 1.00 97.69 93 TYR A C 1
ATOM 725 O O . TYR A 1 93 ? 15.549 -8.549 -20.050 1.00 97.69 93 TYR A O 1
ATOM 733 N N . LYS A 1 94 ? 15.349 -10.357 -21.383 1.00 97.06 94 LYS A N 1
ATOM 734 C CA . LYS A 1 94 ? 14.860 -11.297 -20.370 1.00 97.06 94 LYS A CA 1
ATOM 735 C C . LYS A 1 94 ? 16.020 -12.173 -19.901 1.00 97.06 94 LYS A C 1
ATOM 737 O O . LYS A 1 94 ? 16.539 -12.984 -20.665 1.00 97.06 94 LYS A O 1
ATOM 742 N N . PHE A 1 95 ? 16.395 -12.015 -18.642 1.00 95.94 95 PHE A N 1
ATOM 743 C CA . PHE A 1 95 ? 17.392 -12.822 -17.949 1.00 95.94 95 PHE A CA 1
ATOM 744 C C . PHE A 1 95 ? 16.693 -13.818 -17.033 1.00 95.94 95 PHE A C 1
ATOM 746 O O . PHE A 1 95 ? 15.647 -13.503 -16.468 1.00 95.94 95 PHE A O 1
ATOM 753 N N . LEU A 1 96 ? 17.274 -14.996 -16.836 1.00 94.81 96 LEU A N 1
ATOM 754 C CA . LEU A 1 96 ? 16.924 -15.838 -15.696 1.00 94.81 96 LEU A CA 1
ATOM 755 C C . LEU A 1 96 ? 17.799 -15.466 -14.499 1.00 94.81 96 LEU A C 1
ATOM 757 O O . LEU A 1 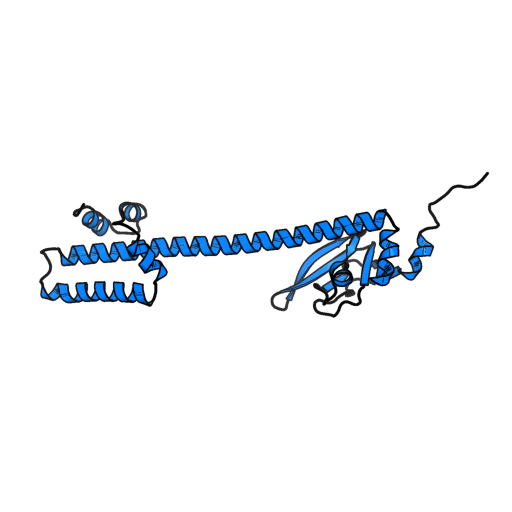96 ? 18.874 -14.883 -14.648 1.00 94.81 96 LEU A O 1
ATOM 761 N N . ARG A 1 97 ? 17.395 -15.872 -13.296 1.00 91.94 97 ARG A N 1
ATOM 762 C CA . ARG A 1 97 ? 18.221 -15.746 -12.087 1.00 91.94 97 ARG A CA 1
ATOM 763 C C . ARG A 1 97 ? 19.626 -16.333 -12.278 1.00 91.94 97 ARG A C 1
ATOM 765 O O . ARG A 1 97 ? 20.596 -15.786 -11.758 1.00 91.94 97 ARG A O 1
ATOM 772 N N . SER A 1 98 ? 19.762 -17.413 -13.050 1.00 92.62 98 SER A N 1
ATOM 773 C CA . SER A 1 98 ? 21.061 -18.007 -13.399 1.00 92.62 98 SER A CA 1
ATOM 774 C C . SER A 1 98 ? 21.970 -17.071 -14.206 1.00 92.62 98 SER A C 1
ATOM 776 O O . SER A 1 98 ? 23.188 -17.225 -14.166 1.00 92.62 98 SER A O 1
ATOM 778 N N . ASP A 1 99 ? 21.404 -16.081 -14.899 1.00 93.31 99 ASP A N 1
ATOM 779 C CA . ASP A 1 99 ? 22.130 -15.111 -15.721 1.00 93.31 99 ASP A CA 1
ATOM 780 C C . ASP A 1 99 ? 22.537 -13.846 -14.950 1.00 93.31 99 ASP A C 1
ATOM 782 O O . ASP A 1 99 ? 23.158 -12.959 -15.537 1.00 93.31 99 ASP A O 1
ATOM 786 N N . LEU A 1 100 ? 22.247 -13.751 -13.644 1.00 89.56 100 LEU A N 1
ATOM 787 C CA . LEU A 1 100 ? 22.549 -12.576 -12.809 1.00 89.56 100 LEU A CA 1
ATOM 788 C C . LEU A 1 100 ? 24.002 -12.103 -12.925 1.00 89.56 100 LEU A C 1
ATOM 790 O O . LEU A 1 100 ? 24.264 -10.902 -12.909 1.00 89.56 100 LEU A O 1
ATOM 794 N N . GLN A 1 101 ? 24.956 -13.024 -13.083 1.00 91.19 101 GLN A N 1
ATOM 795 C CA . GLN A 1 101 ? 26.364 -12.663 -13.250 1.00 91.19 101 GLN A CA 1
ATOM 796 C C . GLN A 1 101 ? 26.603 -11.799 -14.500 1.00 91.19 101 GLN A C 1
ATOM 798 O O . GLN A 1 101 ? 27.442 -10.902 -14.461 1.00 91.19 101 GLN A O 1
ATOM 803 N N . THR A 1 102 ? 25.822 -12.005 -15.563 1.00 92.38 102 THR A N 1
ATOM 804 C CA . THR A 1 102 ? 25.842 -11.174 -16.777 1.00 92.38 102 THR A CA 1
ATOM 805 C C . THR A 1 102 ? 25.429 -9.735 -16.467 1.00 92.38 102 THR A C 1
ATOM 807 O O . THR A 1 102 ? 26.043 -8.799 -16.975 1.00 92.38 102 THR A O 1
ATOM 810 N N . ILE A 1 103 ? 24.421 -9.555 -15.606 1.00 91.50 103 ILE A N 1
ATOM 811 C CA . ILE A 1 103 ? 23.947 -8.235 -15.171 1.00 91.50 103 ILE A CA 1
ATOM 812 C C . ILE A 1 103 ? 25.001 -7.555 -14.296 1.00 91.50 103 ILE A C 1
ATOM 814 O O . ILE A 1 103 ? 25.345 -6.404 -14.534 1.00 91.50 103 ILE A O 1
ATOM 818 N N . ILE A 1 104 ? 25.562 -8.282 -13.327 1.00 89.75 104 ILE A N 1
ATOM 819 C CA . ILE A 1 104 ? 26.552 -7.760 -12.370 1.00 89.75 104 ILE A CA 1
ATOM 820 C C . ILE A 1 104 ? 27.848 -7.321 -13.067 1.00 89.75 104 ILE A C 1
ATOM 822 O O . ILE A 1 104 ? 28.473 -6.345 -12.658 1.00 89.75 104 ILE A O 1
ATOM 826 N N . GLN A 1 105 ? 28.266 -8.032 -14.116 1.00 91.75 105 GLN A N 1
ATOM 827 C CA . GLN A 1 105 ? 29.461 -7.685 -14.890 1.00 91.75 105 GLN A CA 1
ATOM 828 C C . GLN A 1 105 ? 29.287 -6.406 -15.722 1.00 91.75 105 GLN A C 1
ATOM 830 O O . GLN A 1 105 ? 30.285 -5.792 -16.103 1.00 91.75 105 GLN A O 1
ATOM 835 N N . ASN A 1 106 ? 28.048 -5.983 -15.989 1.00 91.81 106 ASN A N 1
ATOM 836 C CA . ASN A 1 106 ? 27.759 -4.725 -16.658 1.00 91.81 106 ASN A CA 1
ATOM 837 C C . ASN A 1 106 ? 27.541 -3.611 -15.618 1.00 91.81 106 ASN A C 1
ATOM 839 O O . ASN A 1 106 ? 26.544 -3.589 -14.896 1.00 91.81 106 ASN A O 1
ATOM 843 N N . LYS A 1 107 ? 28.482 -2.660 -15.560 1.00 88.38 107 LYS A N 1
ATOM 844 C CA . LYS A 1 107 ? 28.478 -1.573 -14.568 1.00 88.38 107 LYS A CA 1
ATOM 845 C C . LYS A 1 107 ? 27.211 -0.707 -14.625 1.00 88.38 107 LYS A C 1
ATOM 847 O O . LYS A 1 107 ? 26.701 -0.323 -13.579 1.00 88.38 107 LYS A O 1
ATOM 852 N N . GLU A 1 108 ? 26.706 -0.402 -15.816 1.00 89.81 108 GLU A N 1
ATOM 853 C CA . GLU A 1 108 ? 25.513 0.439 -15.971 1.00 89.81 108 GLU A CA 1
ATOM 854 C C . GLU A 1 108 ? 24.265 -0.305 -15.492 1.00 89.81 108 GLU A C 1
ATOM 856 O O . GLU A 1 108 ? 23.420 0.251 -14.793 1.00 89.81 108 GLU A O 1
ATOM 861 N N . TRP A 1 109 ? 24.165 -1.595 -15.816 1.00 93.94 109 TRP A N 1
ATOM 862 C CA . TRP A 1 109 ? 23.009 -2.402 -15.434 1.00 93.94 109 TRP A CA 1
ATOM 863 C C . TRP A 1 109 ? 22.963 -2.679 -13.939 1.00 93.94 109 TRP A C 1
ATOM 865 O O . TRP A 1 109 ? 21.886 -2.609 -13.350 1.00 93.94 109 TRP A O 1
ATOM 875 N N . VAL A 1 110 ? 24.107 -2.948 -13.303 1.00 88.44 110 VAL A N 1
ATOM 876 C CA . VAL A 1 110 ? 24.130 -3.155 -11.851 1.00 88.44 110 VAL A CA 1
ATOM 877 C C . VAL A 1 110 ? 23.760 -1.874 -11.101 1.00 88.44 110 VAL A C 1
ATOM 879 O O . VAL A 1 110 ? 23.020 -1.940 -10.124 1.00 88.44 110 VAL A O 1
ATOM 882 N N . GLU A 1 111 ? 24.198 -0.705 -11.578 1.00 88.00 111 GLU A N 1
ATOM 883 C CA . GLU A 1 111 ? 23.815 0.585 -10.996 1.00 88.00 111 GLU A CA 1
ATOM 884 C C . GLU A 1 111 ? 22.305 0.828 -11.128 1.00 88.00 111 GLU A C 1
ATOM 886 O O . GLU A 1 111 ? 21.643 1.135 -10.135 1.00 88.00 111 GLU A O 1
ATOM 891 N N . MET A 1 112 ? 21.731 0.591 -12.312 1.00 89.19 112 MET A N 1
ATOM 892 C CA . MET A 1 112 ? 20.283 0.694 -12.526 1.00 89.19 112 MET A CA 1
ATOM 893 C C . MET A 1 112 ? 19.489 -0.276 -11.644 1.00 89.19 112 MET A C 1
ATOM 895 O O . MET A 1 112 ? 18.498 0.124 -11.034 1.00 89.19 112 MET A O 1
ATOM 899 N N . LEU A 1 113 ? 19.931 -1.531 -11.533 1.00 89.88 113 LEU A N 1
ATOM 900 C CA . LEU A 1 113 ? 19.281 -2.534 -10.690 1.00 89.88 113 LEU A CA 1
ATOM 901 C C . LEU A 1 113 ? 19.316 -2.132 -9.208 1.00 89.88 113 LEU A C 1
ATOM 903 O O . LEU A 1 113 ? 18.311 -2.261 -8.512 1.00 89.88 113 LEU A O 1
ATOM 907 N N . LEU A 1 114 ? 20.440 -1.596 -8.722 1.00 86.50 114 LEU A N 1
ATOM 908 C CA . LEU A 1 114 ? 20.558 -1.105 -7.345 1.00 86.50 114 LEU A CA 1
ATOM 909 C C . LEU A 1 114 ? 19.633 0.086 -7.078 1.00 86.50 114 LEU A C 1
ATOM 911 O O . LEU A 1 114 ? 18.963 0.123 -6.044 1.00 86.50 114 LEU A O 1
ATOM 915 N N . ILE A 1 115 ? 19.563 1.043 -8.009 1.00 85.06 115 ILE A N 1
ATOM 916 C CA . ILE A 1 115 ? 18.645 2.185 -7.912 1.00 85.06 115 ILE A CA 1
ATOM 917 C C . ILE A 1 115 ? 17.193 1.695 -7.876 1.00 85.06 115 ILE A C 1
ATOM 919 O O . ILE A 1 115 ? 16.414 2.156 -7.039 1.00 85.06 115 ILE A O 1
ATOM 923 N N . ARG A 1 116 ? 16.838 0.733 -8.736 1.00 88.31 116 ARG A N 1
ATOM 924 C CA . ARG A 1 116 ? 15.500 0.133 -8.786 1.00 88.31 116 ARG A CA 1
ATOM 925 C C . ARG A 1 116 ? 15.127 -0.524 -7.457 1.00 88.31 116 ARG A C 1
ATOM 927 O O . ARG A 1 116 ? 14.127 -0.139 -6.856 1.00 88.31 116 ARG A O 1
ATOM 934 N N . LEU A 1 117 ? 15.967 -1.430 -6.955 1.00 86.19 117 LEU A N 1
ATOM 935 C CA . LEU A 1 117 ? 15.743 -2.125 -5.683 1.00 86.19 117 LEU A CA 1
ATOM 936 C C . LEU A 1 117 ? 15.625 -1.150 -4.501 1.00 86.19 117 LEU A C 1
ATOM 938 O O . LEU A 1 117 ? 14.780 -1.334 -3.626 1.00 86.19 117 LEU A O 1
ATOM 942 N N . SER A 1 118 ? 16.434 -0.086 -4.485 1.00 84.94 118 SER A N 1
ATOM 943 C CA . SER A 1 118 ? 16.353 0.973 -3.471 1.00 84.94 118 SER A CA 1
ATOM 944 C C . SER A 1 118 ? 15.013 1.719 -3.525 1.00 84.94 118 SER A C 1
ATOM 946 O O . SER A 1 118 ? 14.363 1.917 -2.494 1.00 84.94 118 SER A O 1
ATOM 948 N N . LYS A 1 119 ? 14.547 2.077 -4.731 1.00 82.12 119 LYS A N 1
ATOM 949 C CA . LYS A 1 119 ? 13.242 2.725 -4.938 1.00 82.12 119 LYS A CA 1
ATOM 950 C C . LYS A 1 119 ? 12.088 1.826 -4.494 1.00 82.12 119 LYS A C 1
ATOM 952 O O . LYS A 1 119 ? 11.143 2.317 -3.870 1.00 82.12 119 LYS A O 1
ATOM 957 N N . ASP A 1 120 ? 12.158 0.532 -4.785 1.00 79.75 120 ASP A N 1
ATOM 958 C CA . ASP A 1 120 ? 11.115 -0.417 -4.399 1.00 79.75 120 ASP A CA 1
ATOM 959 C C . ASP A 1 120 ? 11.092 -0.651 -2.883 1.00 79.75 120 ASP A C 1
ATOM 961 O O . ASP A 1 120 ? 10.014 -0.642 -2.282 1.00 79.75 120 ASP A O 1
ATOM 965 N N . LEU A 1 121 ? 12.261 -0.725 -2.233 1.00 79.56 121 LEU A N 1
ATOM 966 C CA . LEU A 1 121 ? 12.365 -0.776 -0.773 1.00 79.56 121 LEU A CA 1
ATOM 967 C C . LEU A 1 121 ? 11.779 0.482 -0.113 1.00 79.56 121 LEU A C 1
ATOM 969 O O . LEU A 1 121 ? 10.994 0.376 0.830 1.00 79.56 121 LEU A O 1
ATOM 973 N N . MET A 1 122 ? 12.109 1.671 -0.623 1.00 74.81 122 MET A N 1
ATOM 974 C CA . MET A 1 122 ? 11.562 2.939 -0.127 1.00 74.81 122 MET A CA 1
ATOM 975 C C . MET A 1 122 ? 10.043 3.027 -0.340 1.00 74.81 122 MET A C 1
ATOM 977 O O . MET A 1 122 ? 9.313 3.432 0.563 1.00 74.81 122 MET A O 1
ATOM 981 N N . 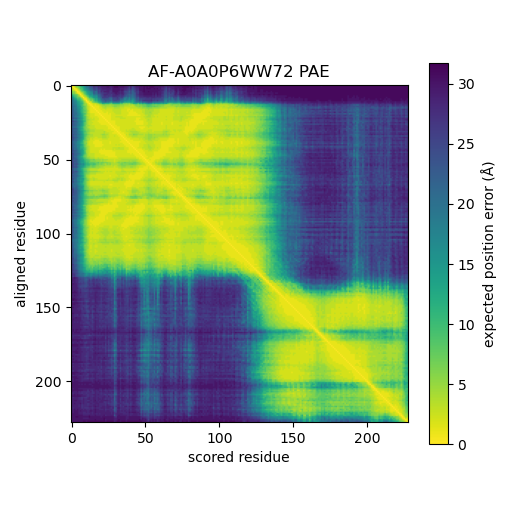SER A 1 123 ? 9.546 2.600 -1.503 1.00 74.00 123 SER A N 1
ATOM 982 C CA . SER A 1 123 ? 8.107 2.531 -1.797 1.00 74.00 123 SER A CA 1
ATOM 983 C C . SER A 1 123 ? 7.375 1.581 -0.853 1.00 74.00 123 SER A C 1
ATOM 985 O O . SER A 1 123 ? 6.262 1.871 -0.416 1.00 74.00 123 SER A O 1
ATOM 987 N N . PHE A 1 124 ? 7.992 0.447 -0.520 1.00 70.50 124 PHE A N 1
ATOM 988 C CA . PHE A 1 124 ? 7.458 -0.488 0.458 1.00 70.50 124 PHE A CA 1
ATOM 989 C C . PHE A 1 124 ? 7.414 0.152 1.846 1.00 70.50 124 PHE A C 1
ATOM 991 O O . PHE A 1 124 ? 6.330 0.254 2.407 1.00 70.50 124 PHE A O 1
ATOM 998 N N . ALA A 1 125 ? 8.534 0.679 2.347 1.00 63.84 125 ALA A N 1
ATOM 999 C CA . ALA A 1 125 ? 8.608 1.325 3.659 1.00 63.84 125 ALA A CA 1
ATOM 1000 C C . ALA A 1 125 ? 7.593 2.472 3.823 1.00 63.84 125 ALA A C 1
ATOM 1002 O O . ALA A 1 125 ? 6.900 2.541 4.836 1.00 63.84 125 ALA A O 1
ATOM 1003 N N . ASN A 1 126 ? 7.434 3.322 2.803 1.00 65.44 126 ASN A N 1
ATOM 1004 C CA . ASN A 1 126 ? 6.455 4.410 2.823 1.00 65.44 126 ASN A CA 1
ATOM 1005 C C . ASN A 1 126 ? 5.012 3.908 2.976 1.00 65.44 126 ASN A C 1
ATOM 1007 O O . ASN A 1 126 ? 4.226 4.546 3.673 1.00 65.44 126 ASN A O 1
ATOM 1011 N N . ARG A 1 127 ? 4.657 2.766 2.368 1.00 63.19 127 ARG A N 1
ATOM 1012 C CA . ARG A 1 127 ? 3.322 2.167 2.543 1.00 63.19 127 ARG A CA 1
ATOM 1013 C C . ARG A 1 127 ? 3.082 1.721 3.988 1.00 63.19 127 ARG A C 1
ATOM 1015 O O . ARG A 1 127 ? 2.034 2.042 4.532 1.00 63.19 127 ARG A O 1
ATOM 1022 N N . TYR A 1 128 ? 4.069 1.108 4.645 1.00 55.66 128 TYR A N 1
ATOM 1023 C CA . TYR A 1 128 ? 3.940 0.720 6.060 1.00 55.66 128 TYR A CA 1
ATOM 1024 C C . TYR A 1 128 ? 3.732 1.916 6.993 1.00 55.66 128 TYR A C 1
ATOM 1026 O O . TYR A 1 128 ? 2.893 1.851 7.886 1.00 55.66 128 TYR A O 1
ATOM 1034 N N . VAL A 1 129 ? 4.454 3.019 6.771 1.00 58.44 129 VAL A N 1
ATOM 1035 C CA . VAL A 1 129 ? 4.318 4.232 7.598 1.00 58.44 129 VAL A CA 1
ATOM 1036 C C . VAL A 1 129 ? 2.933 4.871 7.436 1.00 58.44 129 VAL A C 1
ATOM 1038 O O . VAL A 1 129 ? 2.354 5.362 8.404 1.00 58.44 129 VAL A O 1
ATOM 1041 N N . VAL A 1 130 ? 2.371 4.861 6.222 1.00 59.53 130 VAL A N 1
ATOM 1042 C CA . VAL A 1 130 ? 1.017 5.381 5.965 1.00 59.53 130 VAL A CA 1
ATOM 1043 C C . VAL A 1 130 ? -0.054 4.512 6.631 1.00 59.53 130 VAL A C 1
ATOM 1045 O O . VAL A 1 130 ? -1.013 5.052 7.194 1.00 59.53 130 VAL A O 1
ATOM 1048 N N . ASP A 1 131 ? 0.123 3.193 6.621 1.00 56.41 131 ASP A N 1
ATOM 1049 C CA . ASP A 1 131 ? -0.793 2.259 7.279 1.00 56.41 131 ASP A CA 1
ATOM 1050 C C . ASP A 1 131 ? -0.749 2.417 8.811 1.00 56.41 131 ASP A C 1
ATOM 1052 O O . ASP A 1 131 ? -1.796 2.512 9.454 1.00 56.41 131 ASP A O 1
ATOM 1056 N N . GLU A 1 132 ? 0.442 2.563 9.404 1.00 48.06 132 GLU A N 1
ATOM 1057 C CA . GLU A 1 132 ? 0.616 2.834 10.840 1.00 48.06 132 GLU A CA 1
ATOM 1058 C C . GLU A 1 132 ? -0.012 4.174 11.257 1.00 48.06 132 GLU A C 1
ATOM 1060 O O . GLU A 1 132 ? -0.760 4.242 12.234 1.00 48.06 132 GLU A O 1
ATOM 1065 N N . ALA A 1 133 ? 0.212 5.238 10.478 1.00 55.66 133 ALA A N 1
ATOM 1066 C CA . ALA A 1 133 ? -0.391 6.544 10.734 1.00 55.66 133 ALA A CA 1
ATOM 1067 C C . ALA A 1 133 ? -1.927 6.502 10.664 1.00 55.66 133 ALA A C 1
ATOM 1069 O O . ALA A 1 133 ? -2.605 7.231 11.390 1.00 55.66 133 ALA A O 1
ATOM 1070 N N . SER A 1 134 ? -2.486 5.649 9.805 1.00 61.41 134 SER A N 1
ATOM 1071 C CA . SER A 1 134 ? -3.935 5.462 9.689 1.00 61.41 134 SER A CA 1
ATOM 1072 C C . SER A 1 134 ? -4.508 4.728 10.905 1.00 61.41 134 SER A C 1
ATOM 1074 O O . SER A 1 134 ? -5.550 5.127 11.420 1.00 61.41 134 SER A O 1
ATOM 1076 N N . ILE A 1 135 ? -3.798 3.720 11.422 1.00 63.84 135 ILE A N 1
ATOM 1077 C CA . ILE A 1 135 ? -4.165 3.018 12.662 1.00 63.84 135 ILE A CA 1
ATOM 1078 C C . ILE A 1 135 ? -4.084 3.962 13.867 1.00 63.84 135 ILE A C 1
ATOM 1080 O O . ILE A 1 135 ? -5.016 3.995 14.669 1.00 63.84 135 ILE A O 1
ATOM 1084 N N 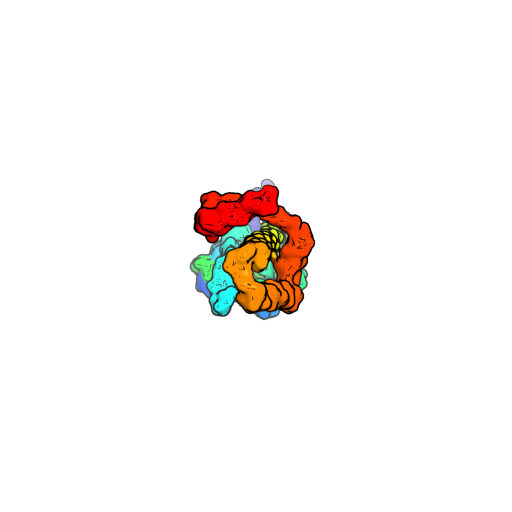. SER A 1 136 ? -3.020 4.767 13.974 1.00 62.41 136 SER A N 1
ATOM 1085 C CA . SER A 1 136 ? -2.869 5.738 15.067 1.00 62.41 136 SER A CA 1
ATOM 1086 C C . SER A 1 136 ? -4.034 6.726 15.115 1.00 62.41 136 SER A C 1
ATOM 1088 O O . SER A 1 136 ? -4.604 6.935 16.179 1.00 62.41 136 SER A O 1
ATOM 1090 N N . ARG A 1 137 ? -4.451 7.277 13.965 1.00 68.50 137 ARG A N 1
ATOM 1091 C CA . ARG A 1 137 ? -5.593 8.208 13.909 1.00 68.50 137 ARG A CA 1
ATOM 1092 C C . ARG A 1 137 ? -6.900 7.562 14.365 1.00 68.50 137 ARG A C 1
ATOM 1094 O O . ARG A 1 137 ? -7.664 8.195 15.082 1.00 68.50 137 ARG A O 1
ATOM 1101 N N . LEU A 1 138 ? -7.152 6.311 13.975 1.00 70.81 138 LEU A N 1
ATOM 1102 C CA . LEU A 1 138 ? -8.356 5.586 14.397 1.00 70.81 138 LEU A CA 1
ATOM 1103 C C . LEU A 1 138 ? -8.374 5.327 15.911 1.00 70.81 138 LEU A C 1
ATOM 1105 O O . LEU A 1 138 ? -9.439 5.372 16.528 1.00 70.81 138 LEU A O 1
ATOM 1109 N N . LEU A 1 139 ? -7.211 5.061 16.515 1.00 72.00 139 LEU A N 1
ATOM 1110 C CA . LEU A 1 139 ? -7.082 4.920 17.967 1.00 72.00 139 LEU A CA 1
ATOM 1111 C C . LEU A 1 139 ? -7.315 6.258 18.682 1.00 72.00 139 LEU A C 1
ATOM 1113 O O . LEU A 1 139 ? -8.103 6.299 19.625 1.00 72.00 139 LEU A O 1
ATOM 1117 N N . ASP A 1 140 ? -6.729 7.349 18.182 1.00 76.12 140 ASP A N 1
ATOM 1118 C CA . ASP A 1 140 ? -6.914 8.695 18.739 1.00 76.12 140 ASP A CA 1
ATOM 1119 C C . ASP A 1 140 ? -8.389 9.143 18.686 1.00 76.12 140 ASP A C 1
ATOM 1121 O O . ASP A 1 140 ? -8.931 9.658 19.668 1.00 76.12 140 ASP A O 1
ATOM 1125 N N . GLU A 1 141 ? -9.079 8.905 17.564 1.00 79.75 141 GLU A N 1
ATOM 1126 C CA . GLU A 1 141 ? -10.512 9.200 17.411 1.00 79.75 141 GLU A CA 1
ATOM 1127 C C . GLU A 1 141 ? -11.383 8.379 18.376 1.00 79.75 141 GLU A C 1
ATOM 1129 O O . GLU A 1 141 ? -12.354 8.897 18.949 1.00 79.75 141 GLU A O 1
ATOM 1134 N N . LYS A 1 142 ? -11.038 7.101 18.587 1.00 80.75 142 LYS A N 1
ATOM 1135 C CA . LYS A 1 142 ? -11.732 6.229 19.543 1.00 80.75 142 LYS A CA 1
ATOM 1136 C C . LYS A 1 142 ? -11.538 6.724 20.980 1.00 80.75 142 LYS A C 1
ATOM 1138 O O . LYS A 1 142 ? -12.518 6.809 21.722 1.00 80.75 142 LYS A O 1
ATOM 1143 N N . ASP A 1 143 ? -10.318 7.088 21.363 1.00 83.31 143 ASP A N 1
ATOM 1144 C CA . ASP A 1 143 ? -10.007 7.581 22.709 1.00 83.31 143 ASP A CA 1
ATOM 1145 C C . ASP A 1 143 ? -10.701 8.914 23.009 1.00 83.31 143 ASP A C 1
ATOM 1147 O O . ASP A 1 143 ? -11.270 9.094 24.089 1.00 83.31 143 ASP A O 1
ATOM 1151 N N . GLU A 1 144 ? -10.733 9.830 22.041 1.00 84.00 144 GLU A N 1
ATOM 1152 C CA . GLU A 1 144 ? -11.454 11.098 22.165 1.00 84.00 144 GLU A CA 1
ATOM 1153 C C . GLU A 1 144 ? -12.969 10.882 22.311 1.00 84.00 144 GLU A C 1
ATOM 1155 O O . GLU A 1 144 ? -13.632 11.517 23.137 1.00 84.00 144 GLU A O 1
ATOM 1160 N N . THR A 1 145 ? -13.529 9.932 21.559 1.00 84.94 145 THR A N 1
ATOM 1161 C CA . THR A 1 145 ? -14.942 9.546 21.682 1.00 84.94 145 THR A CA 1
ATOM 1162 C C . THR A 1 145 ? -15.241 8.947 23.060 1.00 84.94 145 THR A C 1
ATOM 1164 O O . THR A 1 145 ? -16.234 9.313 23.692 1.00 84.94 145 THR A O 1
ATOM 1167 N N . ASN A 1 146 ? -14.369 8.072 23.566 1.00 86.44 146 ASN A N 1
ATOM 1168 C CA 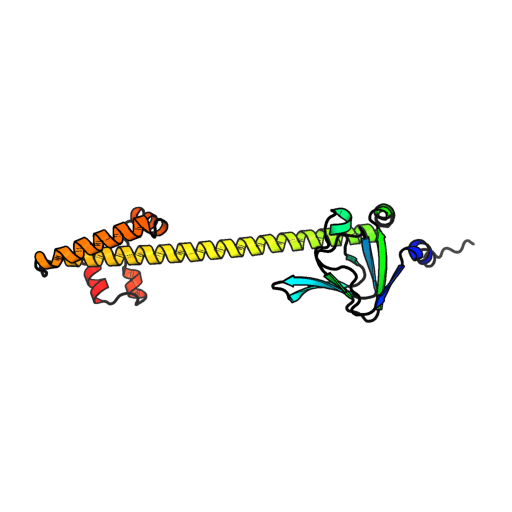. ASN A 1 146 ? -14.505 7.459 24.887 1.00 86.44 146 ASN A CA 1
ATOM 1169 C C . ASN A 1 146 ? -14.458 8.499 26.020 1.00 86.44 146 ASN A C 1
ATOM 1171 O O . ASN A 1 146 ? -15.253 8.402 26.958 1.00 86.44 146 ASN A O 1
ATOM 1175 N N . LYS A 1 147 ? -13.594 9.520 25.922 1.00 87.00 147 LYS A N 1
ATOM 1176 C CA . LYS A 1 147 ? -13.549 10.641 26.881 1.00 87.00 147 LYS A CA 1
ATOM 1177 C C . LYS A 1 147 ? -14.857 11.430 26.898 1.00 87.00 147 LYS A C 1
ATOM 1179 O O . LYS A 1 147 ? -15.426 11.633 27.968 1.00 87.00 147 LYS A O 1
ATOM 1184 N N . LYS A 1 148 ? -15.388 11.792 25.727 1.00 85.38 148 LYS A N 1
ATOM 1185 C CA . LYS A 1 148 ? -16.678 12.503 25.612 1.00 85.38 148 LYS A CA 1
ATOM 1186 C C . LYS A 1 148 ? -17.838 11.692 26.190 1.00 85.38 148 LYS A C 1
ATOM 1188 O O . LYS A 1 148 ? -18.702 12.237 26.876 1.00 85.38 148 LYS A O 1
ATOM 1193 N N . LEU A 1 149 ? -17.857 10.379 25.950 1.00 87.44 149 LEU A N 1
ATOM 1194 C CA . LEU A 1 149 ? -18.854 9.489 26.548 1.00 87.44 149 LEU A CA 1
ATOM 1195 C C . LEU A 1 149 ? -18.709 9.421 28.074 1.00 87.44 149 LEU A C 1
ATOM 1197 O O . LEU A 1 149 ? -19.716 9.500 28.776 1.00 87.44 149 LEU A O 1
ATOM 1201 N N . ALA A 1 150 ? -17.482 9.318 28.594 1.00 88.44 150 ALA A N 1
ATOM 1202 C CA . ALA A 1 150 ? -17.220 9.334 30.033 1.00 88.44 150 ALA A CA 1
ATOM 1203 C C . ALA A 1 150 ? -17.733 10.627 30.690 1.00 88.44 150 ALA A C 1
ATOM 1205 O O . ALA A 1 150 ? -18.443 10.565 31.697 1.00 88.44 150 ALA A O 1
ATOM 1206 N N . GLU A 1 151 ? -17.453 11.786 30.089 1.00 87.44 151 GLU A N 1
ATOM 1207 C CA . GLU A 1 151 ? -17.954 13.083 30.557 1.00 87.44 151 GLU A CA 1
ATOM 1208 C C . GLU A 1 151 ? -19.484 13.151 30.563 1.00 87.44 151 GLU A C 1
ATOM 1210 O O . GLU A 1 151 ? -20.075 13.610 31.542 1.00 87.44 151 GLU A O 1
ATOM 1215 N N . LEU A 1 152 ? -20.145 12.635 29.523 1.00 87.75 152 LEU A N 1
ATOM 1216 C CA . LEU A 1 152 ? -21.605 12.581 29.468 1.00 87.75 152 LEU A CA 1
ATOM 1217 C C . LEU A 1 152 ? -22.188 11.727 30.604 1.00 87.75 152 LEU A C 1
ATOM 1219 O O . LEU A 1 152 ? -23.157 12.131 31.249 1.00 87.75 152 LEU A O 1
ATOM 1223 N N . PHE A 1 153 ? -21.604 10.560 30.884 1.00 89.12 153 PHE A N 1
ATOM 1224 C CA . PHE A 1 153 ? -22.054 9.710 31.990 1.00 89.12 153 PHE A CA 1
ATOM 1225 C C . PHE A 1 153 ? -21.818 10.356 33.358 1.00 89.12 153 PHE A C 1
ATOM 1227 O O . PHE A 1 153 ? -22.675 10.244 34.239 1.00 89.12 153 PHE A O 1
ATOM 1234 N N . LEU A 1 154 ? -20.694 11.052 33.543 1.00 87.25 154 LEU A N 1
ATOM 1235 C CA . LEU A 1 154 ? -20.417 11.821 34.759 1.00 87.25 154 LEU A CA 1
ATOM 1236 C C . LEU A 1 154 ? -21.443 12.944 34.949 1.00 87.25 154 LEU A C 1
ATOM 1238 O O . LEU A 1 154 ? -22.014 13.069 36.033 1.00 87.25 154 LEU A O 1
ATOM 1242 N N . LEU A 1 155 ? -21.755 13.685 33.883 1.00 86.19 155 LEU A N 1
ATOM 1243 C CA . LEU A 1 155 ? -22.779 14.726 33.882 1.00 86.19 155 LEU A CA 1
ATOM 1244 C C . LEU A 1 155 ? -24.160 14.166 34.249 1.00 86.19 155 LEU A C 1
ATOM 1246 O O . LEU A 1 155 ? -24.832 14.706 35.129 1.00 86.19 155 LEU A O 1
ATOM 1250 N N . ILE A 1 156 ? -24.587 13.073 33.604 1.00 88.12 156 ILE A N 1
ATOM 1251 C CA . ILE A 1 156 ? -25.872 12.418 33.890 1.00 88.12 156 ILE A CA 1
ATOM 1252 C C . ILE A 1 156 ? -25.928 11.993 35.358 1.00 88.12 156 ILE A C 1
ATOM 1254 O O . ILE A 1 156 ? -26.901 12.298 36.047 1.00 88.12 156 ILE A O 1
ATOM 1258 N N . ASN A 1 157 ? -24.876 11.342 35.861 1.00 87.06 157 ASN A N 1
ATOM 1259 C CA . ASN A 1 157 ? -24.806 10.931 37.259 1.00 87.06 157 ASN A CA 1
ATOM 1260 C C . ASN A 1 157 ? -24.880 12.130 38.214 1.00 87.06 157 ASN A C 1
ATOM 1262 O O . ASN A 1 157 ? -25.599 12.063 39.209 1.00 87.06 157 ASN A O 1
ATOM 1266 N N . GLN A 1 158 ? -24.193 13.237 37.922 1.00 84.25 158 GLN A N 1
ATOM 1267 C CA . GLN A 1 158 ? -24.243 14.436 38.760 1.00 84.25 158 GLN A CA 1
ATOM 1268 C C . GLN A 1 158 ? -25.636 15.074 38.765 1.00 84.25 158 GLN A C 1
ATOM 1270 O O . GLN A 1 158 ? -26.148 15.416 39.830 1.00 84.25 158 GLN A O 1
ATOM 1275 N N . VAL A 1 159 ? -26.286 15.183 37.603 1.00 84.31 159 VAL A N 1
ATOM 1276 C CA . VAL A 1 159 ? -27.659 15.700 37.507 1.00 84.31 159 VAL A CA 1
ATOM 1277 C C . VAL A 1 159 ? -28.629 14.806 38.282 1.00 84.31 159 VAL A C 1
ATOM 1279 O O . VAL A 1 159 ? -29.423 15.320 39.070 1.00 84.31 159 VAL A O 1
ATOM 1282 N N . LEU A 1 160 ? -28.547 13.482 38.117 1.00 84.56 160 LEU A N 1
ATOM 1283 C CA . LEU A 1 160 ? -29.399 12.533 38.839 1.00 84.56 160 LEU A CA 1
ATOM 1284 C C . LEU A 1 160 ? -29.181 12.613 40.356 1.00 84.56 160 LEU A C 1
ATOM 1286 O O . LEU A 1 160 ? -30.154 12.680 41.106 1.00 84.56 160 LEU A O 1
ATOM 1290 N N . ASN A 1 161 ? -27.929 12.679 40.814 1.00 84.56 161 ASN A N 1
ATOM 1291 C CA . ASN A 1 161 ? -27.608 12.841 42.234 1.00 84.56 161 ASN A CA 1
ATOM 1292 C C . ASN A 1 161 ? -28.150 14.160 42.800 1.00 84.56 161 ASN A C 1
ATOM 1294 O O . ASN A 1 161 ? -28.763 14.159 43.866 1.00 84.56 161 ASN A O 1
ATOM 1298 N N . ASN A 1 162 ? -28.005 15.271 42.073 1.00 82.56 162 ASN A N 1
ATOM 1299 C CA . ASN A 1 162 ? -28.542 16.566 42.496 1.00 82.56 162 ASN A CA 1
ATOM 1300 C C . ASN A 1 162 ? -30.073 16.535 42.624 1.00 82.56 162 ASN A C 1
ATOM 1302 O O . ASN A 1 162 ? -30.625 17.093 4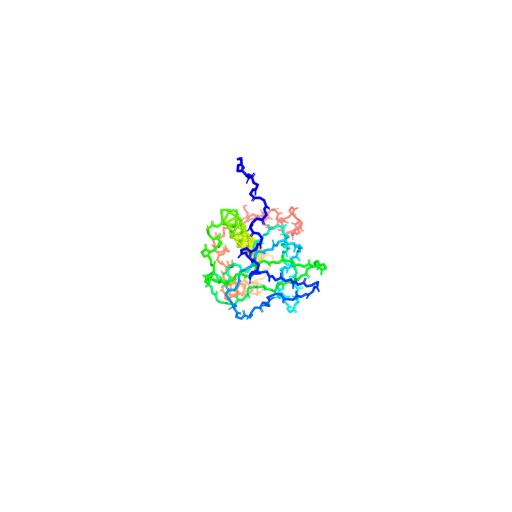3.572 1.00 82.56 162 ASN A O 1
ATOM 1306 N N . ILE A 1 163 ? -30.767 15.846 41.711 1.00 81.94 163 ILE A N 1
ATOM 1307 C CA . ILE A 1 163 ? -32.221 15.644 41.791 1.00 81.94 163 ILE A CA 1
ATOM 1308 C C . ILE A 1 163 ? -32.585 14.828 43.040 1.00 81.94 163 ILE A C 1
ATOM 1310 O O . ILE A 1 163 ? -33.506 15.203 43.764 1.00 81.94 163 ILE A O 1
ATOM 1314 N N . ILE A 1 164 ? -31.852 13.749 43.330 1.00 82.56 164 ILE A N 1
ATOM 1315 C CA . ILE A 1 164 ? -32.087 12.900 44.510 1.00 82.56 164 ILE A CA 1
ATOM 1316 C C . ILE A 1 164 ? -31.889 13.683 45.815 1.00 82.56 164 ILE A C 1
ATOM 1318 O O . ILE A 1 164 ? -32.675 13.519 46.749 1.00 82.56 164 ILE A O 1
ATOM 1322 N N . ILE A 1 165 ? -30.857 14.527 45.886 1.00 80.75 165 ILE A N 1
ATOM 1323 C CA . ILE A 1 165 ? -30.531 15.318 47.082 1.00 80.75 165 ILE A CA 1
ATOM 1324 C C . ILE A 1 165 ? -31.506 16.493 47.258 1.00 80.75 165 ILE A C 1
ATOM 1326 O O . ILE A 1 165 ? -31.743 16.925 48.385 1.00 80.75 165 ILE A O 1
ATOM 1330 N N . SER A 1 166 ? -32.115 16.994 46.178 1.00 76.81 166 SER A N 1
ATOM 1331 C CA . SER A 1 166 ? -33.049 18.119 46.256 1.00 76.81 166 SER A CA 1
ATOM 1332 C C . SER A 1 166 ? -34.257 17.817 47.160 1.00 76.81 166 SER A C 1
ATOM 1334 O O . SER A 1 166 ? -34.922 16.784 47.042 1.00 76.81 166 SER A O 1
ATOM 1336 N N . GLU A 1 167 ? -34.571 18.741 48.074 1.00 68.75 167 GLU A N 1
ATOM 1337 C CA . GLU A 1 167 ? -35.690 18.626 49.030 1.00 68.75 167 GLU A CA 1
ATOM 1338 C C . GLU A 1 167 ? -37.077 18.661 48.361 1.00 68.75 167 GLU A C 1
ATOM 1340 O O . GLU A 1 167 ? -38.099 18.477 49.016 1.00 68.75 167 GLU A O 1
ATOM 1345 N N . THR A 1 168 ? -37.130 18.882 47.048 1.00 73.69 168 THR A N 1
ATOM 1346 C CA . THR A 1 168 ? -38.364 19.056 46.278 1.00 73.69 168 THR A CA 1
ATOM 1347 C C . THR A 1 168 ? -39.040 17.739 45.891 1.00 73.69 168 THR A C 1
ATOM 1349 O O . THR A 1 168 ? -40.234 17.747 45.593 1.00 73.69 168 THR A O 1
ATOM 1352 N N . LEU A 1 169 ? -38.316 16.612 45.891 1.00 78.62 169 LEU A N 1
ATOM 1353 C CA . LEU A 1 169 ? -38.866 15.301 45.530 1.00 78.62 169 LEU A CA 1
ATOM 1354 C C . LEU A 1 169 ? -39.248 14.452 46.755 1.00 78.62 169 LEU A C 1
ATOM 1356 O O . LEU A 1 169 ? -38.397 14.234 47.624 1.00 78.62 169 LEU A O 1
ATOM 1360 N N . PRO A 1 170 ? -40.467 13.870 46.787 1.00 82.81 170 PRO A N 1
ATOM 1361 C CA . PRO A 1 170 ? -40.856 12.872 47.782 1.00 82.81 170 PRO A CA 1
ATOM 1362 C C . PRO A 1 170 ? -39.918 11.658 47.788 1.00 82.81 170 PRO A C 1
ATOM 1364 O O . PRO A 1 170 ? -39.457 11.217 46.737 1.00 82.81 170 PRO A O 1
ATOM 1367 N N . ILE A 1 171 ? -39.696 11.059 48.963 1.00 78.50 171 ILE A N 1
ATOM 1368 C CA . ILE A 1 171 ? -38.772 9.922 49.157 1.00 78.50 171 ILE A CA 1
ATOM 1369 C C . ILE A 1 171 ? -39.095 8.747 48.218 1.00 78.50 171 ILE A C 1
ATOM 1371 O O . ILE A 1 171 ? -38.196 8.201 47.586 1.00 78.50 171 ILE A O 1
ATOM 1375 N N . GLN A 1 172 ? -40.378 8.409 48.063 1.00 80.12 172 GLN A N 1
ATOM 1376 C CA . GLN A 1 172 ? -40.845 7.317 47.192 1.00 80.12 172 GLN A CA 1
ATOM 1377 C C . GLN A 1 172 ? -40.480 7.541 45.715 1.00 80.12 172 GLN A C 1
ATOM 1379 O O . GLN A 1 172 ? -40.247 6.595 44.972 1.00 80.12 172 GLN A O 1
ATOM 1384 N N . SER A 1 173 ? -40.380 8.800 45.285 1.00 81.94 173 SER A N 1
ATOM 1385 C CA . SER A 1 173 ? -39.999 9.161 43.918 1.00 81.94 173 SER A CA 1
ATOM 1386 C C . SER A 1 173 ? -38.483 9.118 43.682 1.00 81.94 173 SER A C 1
ATOM 1388 O O . SER A 1 173 ? -38.049 9.244 42.538 1.00 81.94 173 SER A O 1
ATOM 1390 N N . ARG A 1 174 ? -37.667 8.934 44.732 1.00 84.12 174 ARG A N 1
ATOM 1391 C CA . ARG A 1 174 ? -36.199 8.851 44.631 1.00 84.12 174 ARG A CA 1
ATOM 1392 C C . ARG A 1 174 ? -35.702 7.432 44.346 1.00 84.12 174 ARG A C 1
ATOM 1394 O O . ARG A 1 174 ? -34.678 7.287 43.683 1.00 84.12 174 ARG A O 1
ATOM 1401 N N . GLU A 1 175 ? -36.421 6.396 44.790 1.00 87.19 175 GLU A N 1
ATOM 1402 C CA . GLU A 1 175 ? -36.020 4.991 44.592 1.00 87.19 175 GLU A CA 1
ATOM 1403 C C . GLU A 1 175 ? -35.751 4.625 43.119 1.00 87.19 175 GLU A C 1
ATOM 1405 O O . GLU A 1 175 ? -34.691 4.054 42.844 1.00 87.19 175 GLU A O 1
ATOM 1410 N N . PRO A 1 176 ? -36.600 5.005 42.139 1.00 87.06 176 PRO A N 1
ATOM 1411 C CA . PRO A 1 176 ? -36.332 4.703 40.733 1.00 87.06 176 PRO A CA 1
ATOM 1412 C C . PRO A 1 176 ? -35.065 5.380 40.194 1.00 87.06 176 PRO A C 1
ATOM 1414 O O . PRO A 1 176 ? -34.369 4.806 39.360 1.00 87.06 176 PRO A O 1
ATOM 1417 N N . LEU A 1 177 ? -34.735 6.584 40.678 1.00 86.50 177 LEU A N 1
ATOM 1418 C CA . LEU A 1 177 ? -33.526 7.308 40.268 1.00 86.50 177 LEU A CA 1
ATOM 1419 C C . LEU A 1 177 ? -32.264 6.629 40.813 1.00 86.50 177 LEU A C 1
ATOM 1421 O O . LEU A 1 177 ? -31.281 6.489 40.090 1.00 86.50 177 LEU A O 1
ATOM 1425 N N . ILE A 1 178 ? -32.308 6.151 42.060 1.00 86.94 178 ILE A N 1
ATOM 1426 C CA . ILE A 1 178 ? -31.214 5.374 42.662 1.00 86.94 178 ILE A CA 1
ATOM 1427 C C . ILE A 1 178 ? -31.006 4.066 41.888 1.00 86.94 178 ILE A C 1
ATOM 1429 O O . ILE A 1 178 ? -29.872 3.725 41.544 1.00 86.94 178 ILE A O 1
ATOM 1433 N N . ALA A 1 179 ? -32.093 3.360 41.561 1.00 88.38 179 ALA A N 1
ATOM 1434 C CA . ALA A 1 179 ? -32.035 2.145 40.753 1.00 88.38 179 ALA A CA 1
ATOM 1435 C C . ALA A 1 179 ? -31.449 2.412 39.356 1.00 88.38 179 ALA A C 1
ATOM 1437 O O . ALA A 1 179 ? -30.618 1.637 38.882 1.00 88.38 179 ALA A O 1
ATOM 1438 N N . LEU A 1 180 ? -31.816 3.533 38.724 1.00 90.31 180 LEU A N 1
ATOM 1439 C CA . LEU A 1 180 ? -31.272 3.950 37.431 1.00 90.31 180 LEU A CA 1
ATOM 1440 C C . LEU A 1 180 ? -29.760 4.211 37.498 1.00 90.31 180 LEU A C 1
ATOM 1442 O O . LEU A 1 180 ? -29.027 3.717 36.643 1.00 90.31 180 LEU A O 1
ATOM 1446 N N . ILE A 1 181 ? -29.274 4.921 38.522 1.00 88.88 181 ILE A N 1
ATOM 1447 C CA . ILE A 1 181 ? -27.829 5.133 38.731 1.00 88.88 181 ILE A CA 1
ATOM 1448 C C . ILE A 1 181 ? -27.109 3.787 38.893 1.00 88.88 181 ILE A C 1
ATOM 1450 O O . ILE A 1 181 ? -26.066 3.564 38.278 1.00 88.88 181 ILE A O 1
ATOM 1454 N N . GLY A 1 182 ? -27.668 2.871 39.692 1.00 88.25 182 GLY A N 1
ATOM 1455 C CA . GLY A 1 182 ? -27.115 1.526 39.868 1.00 88.25 182 GLY A CA 1
ATOM 1456 C C . GLY A 1 182 ? -27.058 0.733 38.558 1.00 88.25 182 GLY A C 1
ATOM 1457 O O . GLY A 1 182 ? -26.041 0.113 38.250 1.00 88.25 182 GLY A O 1
ATOM 1458 N N . MET A 1 183 ? -28.116 0.805 37.747 1.00 93.81 183 MET A N 1
ATOM 1459 C CA . MET A 1 183 ? -28.165 0.181 36.425 1.00 93.81 183 MET A CA 1
ATOM 1460 C C . MET A 1 183 ? -27.097 0.754 35.484 1.00 93.81 183 MET A C 1
ATOM 1462 O O . MET A 1 183 ? -26.404 -0.022 34.831 1.00 93.81 183 MET A O 1
ATOM 1466 N N . ILE A 1 184 ? -26.934 2.083 35.432 1.00 90.88 184 ILE A N 1
ATOM 1467 C CA . ILE A 1 184 ? -25.915 2.748 34.601 1.00 90.88 184 ILE A CA 1
ATOM 1468 C C . ILE A 1 184 ? -24.514 2.277 35.002 1.00 90.88 184 ILE A C 1
ATOM 1470 O O . ILE A 1 184 ? -23.737 1.887 34.133 1.00 90.88 184 ILE A O 1
ATOM 1474 N N . LYS A 1 185 ? -24.207 2.237 36.305 1.00 89.25 185 LYS A N 1
ATOM 1475 C CA . LYS A 1 185 ? -22.912 1.747 36.810 1.00 89.25 185 LYS A CA 1
ATOM 1476 C C . LYS A 1 185 ? -22.647 0.295 36.409 1.00 89.25 185 LYS A C 1
ATOM 1478 O O . LYS A 1 185 ? -21.583 -0.008 35.878 1.00 89.25 185 LYS A O 1
ATOM 1483 N N . ASN A 1 186 ? -23.626 -0.590 36.592 1.00 90.44 186 ASN A N 1
ATOM 1484 C CA . ASN A 1 186 ? -23.490 -1.997 36.205 1.00 90.44 186 ASN A CA 1
ATOM 1485 C C . ASN A 1 186 ? -23.317 -2.160 34.689 1.00 90.44 186 ASN A C 1
ATOM 1487 O O . ASN A 1 186 ? -22.517 -2.977 34.237 1.00 90.44 186 ASN A O 1
ATOM 1491 N N . TYR A 1 187 ? -24.043 -1.372 33.893 1.00 91.00 187 TYR A N 1
ATOM 1492 C CA . TYR A 1 187 ? -23.910 -1.393 32.440 1.00 91.00 187 TYR A CA 1
ATOM 1493 C C . TYR A 1 187 ? -22.517 -0.937 31.996 1.00 91.00 187 TYR A C 1
ATOM 1495 O O . TYR A 1 187 ? -21.900 -1.605 31.169 1.00 91.00 187 TYR A O 1
ATOM 1503 N N . LEU A 1 188 ? -21.997 0.151 32.572 1.00 89.19 188 LEU A N 1
ATOM 1504 C CA . LEU A 1 188 ? -20.644 0.636 32.296 1.00 89.19 188 LEU A CA 1
ATOM 1505 C C . LEU A 1 188 ? -19.598 -0.428 32.638 1.00 89.19 188 LEU A C 1
ATOM 1507 O O . LEU A 1 188 ? -18.796 -0.784 31.779 1.00 89.19 188 LEU A O 1
ATOM 1511 N N . ALA A 1 189 ? -19.670 -1.018 33.831 1.00 88.81 189 ALA A N 1
ATOM 1512 C CA . ALA A 1 189 ? -18.735 -2.058 34.251 1.00 88.81 189 ALA A CA 1
ATOM 1513 C C . ALA A 1 189 ? -18.777 -3.308 33.348 1.00 88.81 189 ALA A C 1
ATOM 1515 O O . ALA A 1 189 ? -17.735 -3.864 33.008 1.00 88.81 189 ALA A O 1
ATOM 1516 N N . CYS A 1 190 ? -19.968 -3.760 32.936 1.00 85.50 190 CYS A N 1
ATOM 1517 C CA . CYS A 1 190 ? -20.113 -5.005 32.175 1.00 85.50 190 CYS A CA 1
ATOM 1518 C C . CYS A 1 190 ? -19.981 -4.849 30.655 1.00 85.50 190 CYS A C 1
ATOM 1520 O O . CYS A 1 190 ? -19.587 -5.802 29.982 1.00 85.50 190 CYS A O 1
ATOM 1522 N N . LYS A 1 191 ? -20.401 -3.715 30.088 1.00 87.75 191 LYS A N 1
ATOM 1523 C CA . LYS A 1 191 ? -20.518 -3.525 28.632 1.00 87.75 191 LYS A CA 1
ATOM 1524 C C . LYS A 1 191 ? -19.576 -2.467 28.079 1.00 87.75 191 LYS A C 1
ATOM 1526 O O . LYS A 1 191 ? -19.290 -2.523 26.888 1.00 87.75 191 LYS A O 1
ATOM 1531 N N . LEU A 1 192 ? -19.089 -1.541 28.905 1.00 89.88 192 LEU A N 1
ATOM 1532 C CA . LEU A 1 192 ? -18.221 -0.434 28.488 1.00 89.88 192 LEU A CA 1
ATOM 1533 C C . LEU A 1 192 ? -17.048 -0.233 29.476 1.00 89.88 192 LEU A C 1
ATOM 1535 O O . LEU A 1 192 ? -16.894 0.857 30.033 1.00 89.88 192 LEU A O 1
ATOM 1539 N N . PRO A 1 193 ? -16.207 -1.263 29.708 1.00 85.31 193 PRO A N 1
ATOM 1540 C CA . PRO A 1 193 ? -15.186 -1.237 30.759 1.00 85.31 193 PRO A CA 1
ATOM 1541 C C . PRO A 1 193 ? -14.118 -0.154 30.545 1.00 85.31 193 PRO A C 1
ATOM 1543 O O . PRO A 1 193 ? -13.623 0.410 31.515 1.00 85.31 193 PRO A O 1
ATOM 1546 N N . GLU A 1 194 ? -13.801 0.182 29.289 1.00 87.25 194 GLU A N 1
ATOM 1547 C CA . GLU A 1 194 ? -12.876 1.273 28.939 1.00 87.25 194 GLU A CA 1
ATOM 1548 C C . GLU A 1 194 ? -13.389 2.629 29.460 1.00 87.25 194 GLU A C 1
ATOM 1550 O O . GLU A 1 194 ? -12.656 3.377 30.105 1.00 87.25 194 GLU A O 1
ATOM 1555 N N . ILE A 1 195 ? -14.679 2.914 29.248 1.00 89.00 195 ILE A N 1
ATOM 1556 C CA . ILE A 1 195 ? -15.334 4.146 29.706 1.00 89.00 195 ILE A CA 1
ATOM 1557 C C . ILE A 1 195 ? -15.487 4.128 31.231 1.00 89.00 195 ILE A C 1
ATOM 1559 O O . ILE A 1 195 ? -15.254 5.145 31.877 1.00 89.00 195 ILE A O 1
ATOM 1563 N N . ASN A 1 196 ? -15.828 2.976 31.824 1.00 89.38 196 ASN A N 1
ATOM 1564 C CA . ASN A 1 196 ? -15.909 2.834 33.281 1.00 89.38 196 ASN A CA 1
ATOM 1565 C C . ASN A 1 196 ? -14.569 3.160 33.960 1.00 89.38 196 ASN A C 1
ATOM 1567 O O . ASN A 1 196 ? -14.535 3.915 34.925 1.00 89.38 196 ASN A O 1
ATOM 1571 N N . ASN A 1 197 ? -13.464 2.651 33.410 1.00 87.25 197 ASN A N 1
ATOM 1572 C CA . ASN A 1 197 ? -12.121 2.923 33.914 1.00 87.25 197 ASN A CA 1
ATOM 1573 C C . ASN A 1 197 ? -11.752 4.414 33.782 1.00 87.25 197 ASN A C 1
ATOM 1575 O O . ASN A 1 197 ? -11.194 5.004 34.704 1.00 87.25 197 ASN A O 1
ATOM 1579 N N . LEU A 1 198 ? -12.108 5.062 32.665 1.00 87.69 198 LEU A N 1
ATOM 1580 C CA . LEU A 1 198 ? -11.935 6.512 32.524 1.00 87.69 198 LEU A CA 1
ATOM 1581 C C . LEU A 1 198 ? -12.703 7.269 33.612 1.00 87.69 198 LEU A C 1
ATOM 1583 O O . LEU A 1 198 ? -12.123 8.124 34.272 1.00 87.69 198 LEU A O 1
ATOM 1587 N N . ILE A 1 199 ? -13.970 6.928 33.844 1.00 86.75 199 ILE A N 1
ATOM 1588 C CA . ILE A 1 199 ? -14.815 7.557 34.870 1.00 86.75 199 ILE A CA 1
ATOM 1589 C C . ILE A 1 199 ? -14.220 7.386 36.274 1.00 86.75 199 ILE A C 1
ATOM 1591 O O . ILE A 1 199 ? -14.197 8.348 37.033 1.00 86.75 199 ILE A O 1
ATOM 1595 N N . GLU A 1 200 ? -13.722 6.196 36.621 1.00 85.44 200 GLU A N 1
ATOM 1596 C CA . GLU A 1 200 ? -13.129 5.915 37.940 1.00 85.44 200 GLU A CA 1
ATOM 1597 C C . GLU A 1 200 ? -11.838 6.705 38.199 1.00 85.44 200 GLU A C 1
ATOM 1599 O O . GLU A 1 200 ? -11.570 7.091 39.337 1.00 85.44 200 GLU A O 1
ATOM 1604 N N . ASN A 1 201 ? -11.060 6.980 37.149 1.00 81.19 201 ASN A N 1
ATOM 1605 C CA . ASN A 1 201 ? -9.817 7.748 37.246 1.00 81.19 201 ASN A CA 1
ATOM 1606 C C . ASN A 1 201 ? -10.003 9.253 37.017 1.00 81.19 201 ASN A C 1
ATOM 1608 O O . ASN A 1 201 ? -9.073 10.031 37.240 1.00 81.19 201 ASN A O 1
ATOM 1612 N N . THR A 1 202 ? -11.181 9.677 36.563 1.00 74.62 202 THR A N 1
ATOM 1613 C CA . THR A 1 202 ? -11.498 11.088 36.350 1.00 74.62 202 THR A CA 1
ATOM 1614 C C . THR A 1 202 ? -12.124 11.645 37.626 1.00 74.62 202 THR A C 1
ATOM 1616 O O . THR A 1 202 ? -13.092 11.100 38.151 1.00 74.62 202 THR A O 1
ATOM 1619 N N . GLY A 1 203 ? -11.567 12.740 38.152 1.00 68.25 203 GLY A N 1
ATOM 1620 C CA . GLY A 1 203 ? -12.168 13.469 39.276 1.00 68.25 203 GLY A CA 1
ATOM 1621 C C . GLY A 1 203 ? -13.519 14.100 38.909 1.00 68.25 203 GLY A C 1
ATOM 1622 O O . GLY A 1 203 ? -14.059 13.866 37.834 1.00 68.25 203 GLY A O 1
ATOM 1623 N N . THR A 1 204 ? -14.070 14.947 39.780 1.00 66.62 204 THR A N 1
ATOM 1624 C CA . THR A 1 204 ? -15.290 15.716 39.478 1.00 66.62 204 THR A CA 1
ATOM 1625 C C . THR A 1 204 ? -15.033 16.723 38.342 1.00 66.62 204 THR A C 1
ATOM 1627 O O . THR A 1 204 ? -14.335 17.714 38.572 1.00 66.62 204 THR A O 1
ATOM 1630 N N . PRO A 1 205 ? -15.563 16.511 37.118 1.00 69.81 205 PRO A N 1
ATOM 1631 C CA . PRO A 1 205 ? -15.218 17.344 35.965 1.00 69.81 205 PRO A CA 1
ATOM 1632 C C . PRO A 1 205 ? -15.878 18.723 36.027 1.00 69.81 205 PRO A C 1
ATOM 1634 O O . PRO A 1 205 ? -16.942 18.891 36.619 1.00 69.81 205 PRO A O 1
ATOM 1637 N N . ASP A 1 206 ? -15.275 19.711 35.363 1.00 75.62 206 ASP A N 1
ATOM 1638 C CA . ASP A 1 206 ? -15.889 21.023 35.150 1.00 75.62 206 ASP A CA 1
ATOM 1639 C C . ASP A 1 206 ? -16.687 21.051 33.838 1.00 75.62 206 ASP A C 1
ATOM 1641 O O . ASP A 1 206 ? -16.135 21.125 32.738 1.00 75.62 206 ASP A O 1
ATOM 1645 N N . PHE A 1 207 ? -18.012 21.062 33.958 1.00 81.44 207 PHE A N 1
ATOM 1646 C CA . PHE A 1 207 ? -18.933 21.036 32.819 1.00 81.44 207 PHE A CA 1
ATOM 1647 C C . PHE A 1 207 ? -19.243 22.420 32.224 1.00 81.44 207 PHE A C 1
ATOM 1649 O O . PHE A 1 207 ? -20.079 22.529 31.325 1.00 81.44 207 PHE A O 1
ATOM 1656 N N . ARG A 1 208 ? -18.594 23.505 32.682 1.00 77.19 208 ARG A N 1
ATOM 1657 C CA . ARG A 1 208 ? -18.843 24.866 32.159 1.00 77.19 208 ARG A CA 1
ATOM 1658 C C . ARG A 1 208 ? -18.568 24.993 30.662 1.00 77.19 208 ARG A C 1
ATOM 1660 O O . ARG A 1 208 ? -19.197 25.816 29.997 1.00 77.19 208 ARG A O 1
ATOM 1667 N N . HIS A 1 209 ? -17.632 24.210 30.135 1.00 81.25 209 HIS A N 1
ATOM 1668 C CA . HIS A 1 209 ? -17.306 24.215 28.712 1.00 81.25 209 HIS A CA 1
ATOM 1669 C C . HIS A 1 209 ? -18.462 23.665 27.856 1.00 81.25 209 HIS A C 1
ATOM 1671 O O . HIS A 1 209 ? -18.809 24.291 26.859 1.00 81.25 209 HIS A O 1
ATOM 1677 N N . LEU A 1 210 ? -19.164 22.619 28.313 1.00 83.00 210 LEU A N 1
ATOM 1678 C CA . LEU A 1 210 ? -20.326 22.057 27.609 1.00 83.00 210 LEU A CA 1
ATOM 1679 C C . LEU A 1 210 ? -21.451 23.084 27.413 1.00 83.00 210 LEU A C 1
ATOM 1681 O O . LEU A 1 210 ? -22.156 23.055 26.407 1.00 83.00 210 LEU A O 1
ATOM 1685 N N . TYR A 1 211 ? -21.624 24.019 28.355 1.00 81.69 211 TYR A N 1
ATOM 1686 C CA . TYR A 1 211 ? -22.573 25.125 28.189 1.00 81.69 211 TYR A CA 1
ATOM 1687 C C . TYR A 1 211 ? -22.110 26.114 27.113 1.00 81.69 211 TYR A C 1
ATOM 1689 O O . TYR A 1 211 ? -22.904 26.524 26.271 1.00 81.69 211 TYR A O 1
ATOM 1697 N N . LYS A 1 212 ? -20.816 26.467 27.099 1.00 83.44 212 LYS A N 1
ATOM 1698 C CA . LYS A 1 212 ? -20.234 27.355 26.074 1.00 83.44 212 LYS A CA 1
ATOM 1699 C C . LYS A 1 212 ? -20.355 26.769 24.665 1.00 83.44 212 LYS A C 1
ATOM 1701 O O . LYS A 1 212 ? -20.484 27.520 23.706 1.00 83.44 212 LYS A O 1
ATOM 1706 N N . GLU A 1 213 ? -20.343 25.446 24.558 1.00 85.19 213 GLU A N 1
ATOM 1707 C CA . GLU A 1 213 ? -20.523 24.702 23.308 1.00 85.19 213 GLU A CA 1
ATOM 1708 C C . GLU A 1 213 ? -22.001 24.469 22.938 1.00 85.19 213 GLU A C 1
ATOM 1710 O O . GLU A 1 213 ? -22.286 23.845 21.921 1.00 85.19 213 GLU A O 1
ATOM 1715 N N . ASN A 1 214 ? -22.954 24.990 23.723 1.00 83.88 214 ASN A N 1
ATOM 1716 C CA . ASN A 1 214 ? -24.401 24.778 23.568 1.00 83.88 214 ASN A CA 1
ATOM 1717 C C . ASN A 1 214 ? -24.845 23.303 23.655 1.00 83.88 214 ASN A C 1
ATOM 1719 O O . ASN A 1 214 ? -25.915 22.947 23.159 1.00 83.88 214 ASN A O 1
ATOM 1723 N N . LEU A 1 215 ? -24.055 22.440 24.300 1.00 82.38 215 LEU A N 1
ATOM 1724 C CA . LEU A 1 215 ? -24.370 21.016 24.471 1.00 82.38 215 LEU A CA 1
ATOM 1725 C C . LEU A 1 215 ? -25.303 20.751 25.656 1.00 82.38 215 LEU A C 1
ATOM 1727 O O . LEU A 1 215 ? -26.004 19.740 25.682 1.00 82.38 215 LEU A O 1
ATOM 1731 N N . ILE A 1 216 ? -25.342 21.662 26.631 1.00 83.31 216 ILE A N 1
ATOM 1732 C CA . ILE A 1 216 ? -26.270 21.602 27.763 1.00 83.31 216 ILE A CA 1
ATOM 1733 C C . ILE A 1 216 ? -27.053 22.915 27.895 1.00 83.31 216 ILE A C 1
ATOM 1735 O O . ILE A 1 216 ? -26.488 23.990 27.702 1.00 83.31 216 ILE A O 1
ATOM 1739 N N . PRO A 1 217 ? -28.348 22.866 28.252 1.00 83.62 217 PRO A N 1
ATOM 1740 C CA . PRO A 1 217 ? -29.151 24.060 28.485 1.00 83.62 217 PRO A CA 1
ATOM 1741 C C . PRO A 1 217 ? -28.741 24.784 29.775 1.00 83.62 217 PRO A C 1
ATOM 1743 O O . PRO A 1 217 ? -28.308 24.158 30.747 1.00 83.62 217 PRO A O 1
ATOM 17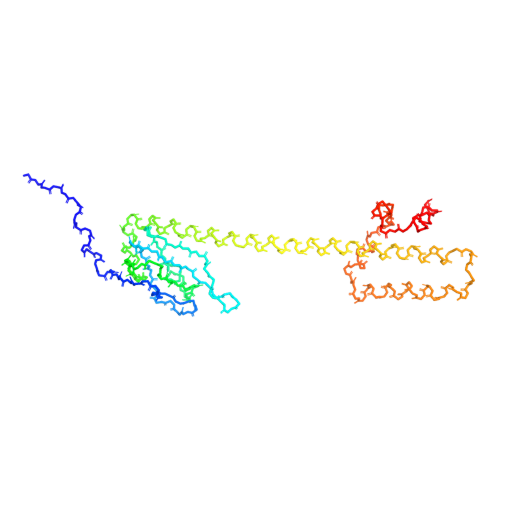46 N N . GLU A 1 218 ? -28.978 26.099 29.819 1.00 81.44 218 GLU A N 1
ATOM 1747 C CA . GLU A 1 218 ? -28.624 26.980 30.946 1.00 81.44 218 GLU A CA 1
ATOM 1748 C C . GLU A 1 218 ? -29.114 26.433 32.293 1.00 81.44 218 GLU A C 1
ATOM 1750 O O . GLU A 1 218 ? -28.351 26.357 33.247 1.00 81.44 218 GLU A O 1
ATOM 1755 N N . LYS A 1 219 ? -30.349 25.920 32.352 1.00 79.19 219 LYS A N 1
ATOM 1756 C CA . LYS A 1 219 ? -30.936 25.345 33.575 1.00 79.19 219 LYS A CA 1
ATOM 1757 C C . LYS A 1 219 ? -30.114 24.192 34.171 1.00 79.19 219 LYS A C 1
ATOM 1759 O O . LYS A 1 219 ? -30.099 24.030 35.389 1.00 79.19 219 LYS A O 1
ATOM 1764 N N . ILE A 1 220 ? -29.457 23.381 33.338 1.00 77.62 220 ILE A N 1
ATOM 1765 C CA . ILE A 1 220 ? -28.561 22.312 33.803 1.00 77.62 220 ILE A CA 1
ATOM 1766 C C . ILE A 1 220 ? -27.244 22.930 34.278 1.00 77.62 220 ILE A C 1
ATOM 1768 O O . ILE A 1 220 ? -26.813 22.645 35.393 1.00 77.62 220 ILE A O 1
ATOM 1772 N N . ALA A 1 221 ? -26.668 23.850 33.502 1.00 76.12 221 ALA A N 1
ATOM 1773 C CA . ALA A 1 221 ? -25.427 24.539 33.853 1.00 76.12 221 ALA A CA 1
ATOM 1774 C C . ALA A 1 221 ? -25.517 25.307 35.191 1.00 76.12 221 ALA A C 1
ATOM 1776 O O . ALA A 1 221 ? -24.624 25.191 36.027 1.00 76.12 221 ALA A O 1
ATOM 1777 N N . THR A 1 222 ? -26.617 26.026 35.444 1.00 71.50 222 THR A N 1
ATOM 1778 C CA . THR A 1 222 ? -26.857 26.776 36.692 1.00 71.50 222 THR A CA 1
ATOM 1779 C C . THR A 1 222 ? -27.021 25.868 37.916 1.00 71.50 222 THR A C 1
ATOM 1781 O O . THR A 1 222 ? -26.714 26.268 39.037 1.00 71.50 222 THR A O 1
ATOM 1784 N N . ASN A 1 223 ? -27.520 24.642 37.734 1.00 66.69 223 ASN A N 1
ATOM 1785 C CA . ASN A 1 223 ? -27.684 23.685 38.832 1.00 66.69 223 ASN A CA 1
ATOM 1786 C C . ASN A 1 223 ? -26.383 22.945 39.169 1.00 66.69 223 ASN A C 1
ATOM 1788 O O . ASN A 1 223 ? -26.229 22.487 40.298 1.00 66.69 223 ASN A O 1
ATOM 1792 N N . LEU A 1 224 ? -25.446 22.844 38.224 1.00 66.75 224 LEU A N 1
ATOM 1793 C CA . LEU A 1 224 ? -24.135 22.226 38.446 1.00 66.75 224 LEU A CA 1
ATOM 1794 C C . LEU A 1 224 ? -23.182 23.141 39.228 1.00 66.75 224 LEU A C 1
ATOM 1796 O O . LEU A 1 224 ? -22.324 22.644 39.944 1.00 66.75 224 LEU A O 1
ATOM 1800 N N . THR A 1 225 ? -23.359 24.464 39.154 1.00 57.22 225 THR A N 1
ATOM 1801 C CA . THR A 1 225 ? -22.552 25.457 39.888 1.00 57.22 225 THR A CA 1
ATOM 1802 C C . THR A 1 225 ? -23.009 25.712 41.324 1.00 57.22 225 THR A C 1
ATOM 1804 O O . THR A 1 225 ? -22.247 26.276 42.099 1.00 57.22 225 THR A O 1
ATOM 1807 N N . LYS A 1 226 ? -24.223 25.296 41.709 1.00 51.72 226 LYS A N 1
ATOM 1808 C CA . LYS A 1 226 ? -24.770 25.515 43.064 1.00 51.72 226 LYS A CA 1
ATOM 1809 C C . LYS A 1 226 ? -24.177 24.619 44.160 1.00 51.72 226 LYS A C 1
ATOM 1811 O O . LYS A 1 226 ? -24.483 24.842 45.326 1.00 51.72 226 LYS A O 1
ATOM 1816 N N . TYR A 1 227 ? -23.382 23.618 43.791 1.00 46.09 227 TYR A N 1
ATOM 1817 C CA . TYR A 1 227 ? -22.854 22.594 44.701 1.00 46.09 227 TYR A CA 1
ATOM 1818 C C . TYR A 1 227 ? -21.315 22.501 44.686 1.00 46.09 227 TYR A C 1
ATOM 1820 O O . TYR A 1 227 ? -20.771 21.486 45.120 1.00 46.09 227 TYR A O 1
ATOM 1828 N N . TYR A 1 228 ? -20.635 23.543 44.190 1.00 39.50 228 TYR A N 1
ATOM 1829 C CA . TYR A 1 228 ? -19.197 23.769 44.386 1.00 39.50 228 TYR A CA 1
ATOM 1830 C C . TYR A 1 228 ? -18.961 24.784 45.502 1.00 39.50 228 TYR A C 1
ATOM 1832 O O . TYR A 1 228 ? -19.757 25.748 45.589 1.00 39.50 228 TYR A O 1
#

Nearest PDB structures (foldseek):
  7ff9-assembly1_B  TM=8.336E-01  e=8.883E-08  Pseudomonas aeruginosa PAO1
  4i09-assembly1_B  TM=8.113E-01  e=7.016E-08  Escherichia coli K-12
  1i6x-assembly1_B  TM=8.025E-01  e=9.996E-08  Escherichia coli
  4i0b-assembly1_A  TM=5.468E-01  e=3.666E-08  Escherichia coli K-12
  4i01-assembly1_B  TM=4.964E-01  e=4.924E-08  Escherichia coli K-12

Sequence (228 aa):
MIDNNPSHTTSDMYARFAQVYKKNDILMTEGEESDDSIYLLLEGSVGIFRKIDGRDVLIDCIDAVNFFGEFEAINGGKRLSTVKVLTETLSTYKFLRSDLQTIIQNKEWVEMLLIRLSKDLMSFANRYVVDEASISRLLDEKDETNKKLAELFLLINQVLNNIIISETLPIQSREPLIALIGMIKNYLACKLPEINNLIENTGTPDFRHLYKENLIPEKIATNLTKYY